Protein AF-0000000077001418 (afdb_homodimer)

InterPro domains:
  IPR011033 PRC-barrel-like superfamily [SSF50346] (56-115)
  IPR027275 PRC-barrel domain [PF05239] (56-128)

Sequence (290 aa):
MKKIAITALTSILMVSSAYAQFSLSSEHEKVLAEGIVRVKADMVAGDATPLTTDFVASNLIGVNIYNIENEEIGEVKDIILRQNKIDGIVVSIGGFFGMGEHYVAISPEKLQMKRDDGKWRLMVNVTKNALKEAPKFKYEDYLIRMKKIAITALTSILMVSSAYAQFSLSSEHEKVLAEGIVRVKADMVAGDATPLTTDFVASNLIGVNIYNIENEEIGEVKDIILRQNKIDGIVVSIGGFFGMGEHYVAISPEKLQMKRDDGKWRLMVNVTKNALKEAPKFKYEDYLIR

Secondary structure (DSSP, 8-state):
--------------------------------SSS-----HHHHB------TT-EEHHHHTT-EEE-TT--EEEEEEEEEEETTEEEEEEEE---BTTBS--EEEE-GGGEEEEEETTEEEEEES--HHHHHTSPPP-GGGGS--/--------------------------------SSS-----HHHHB------TT-EEHHHHTT-EEE-TT--EEEEEEEEEEETTEEEEEEEE---BTTBS--EEEE-GGGEEEEEETTEEEEEES--HHHHHTSPPP-GGGGS--

Solvent-accessible surface area (backbone atoms only — not comparable to full-atom values): 17188 Å² total; per-residue (Å²): 134,82,84,77,79,78,78,82,78,77,76,78,77,74,79,76,74,76,74,74,72,78,70,71,75,66,77,69,70,76,54,71,80,75,92,62,68,61,44,55,23,74,74,39,34,44,77,71,73,76,48,94,78,30,39,44,50,71,69,49,44,66,32,52,28,22,23,83,87,68,44,77,43,33,28,30,67,44,38,32,36,40,93,60,21,63,51,19,39,29,27,34,57,48,54,52,94,87,42,74,62,42,32,31,32,32,24,58,89,55,46,45,76,43,81,54,96,64,36,68,41,38,33,31,60,40,49,58,69,38,49,71,70,25,72,70,50,56,75,70,67,54,43,62,125,134,83,68,81,79,80,82,84,82,77,80,77,80,76,79,75,76,75,72,75,71,78,70,70,75,66,77,67,70,74,55,64,85,73,94,60,68,58,44,54,23,74,73,39,35,44,77,70,74,74,47,95,77,32,39,46,50,72,69,50,43,67,32,54,29,23,22,83,86,68,44,78,42,34,29,31,66,44,39,32,35,39,92,60,21,62,52,20,40,28,27,36,59,47,54,50,94,87,42,74,60,42,32,32,32,32,23,56,90,55,47,45,76,41,80,54,95,64,35,68,42,38,34,32,62,42,48,57,69,39,49,70,71,26,72,70,51,56,74,69,67,56,44,62,125

Radius of gyration: 35.94 Å; Cα contacts (8 Å, |Δi|>4): 474; chains: 2; bounding box: 62×140×138 Å

Nearest PDB structures (foldseek):
  3htr-assembly1_A  TM=7.635E-01  e=1.258E-06  Rhodopseudomonas palustris
  3htr-assembly1_B  TM=7.801E-01  e=5.170E-06  Rhodopseudomonas palustris
  5b5n-assembly2_t  TM=7.533E-01  e=6.867E-03  Thermochromatium tepidum
  7o0v-assembly1_H2  TM=7.112E-01  e=6.867E-03  Gemmatimonas phototrophica
  2f1l-assembly1_A-2  TM=6.297E-01  e=6.073E-03  Pseudomonas aeruginosa

Foldseek 3Di:
DDDPPPPPPPPPPPPPPPPVPPPPVPPPQVCDDDNPSPDDPVRVDDPDDDDPPDDDQVQQFQAFEAEPVRHTQFTFHGFDDDPNDTQWTWTFRDDDVVGPTFIDTDGPVQWDWDDDPNGIYIYGHDDNVRRNPDDTDDPVVVDDD/DCPDDPDDPPPPPPPPPPPVPPPPVPPPQVCDDDPPSPDPPVRVDDPDDDDPPDDDQVLQFQAFEAEPVGHTQFTFHGFDDDPNDTQWTWTFRDDDVVGPTFIDTDGPVQWDWDDDPNGIYIYGHDDNVRRNVDDTDDPVVVDDD

Structure (mmCIF, N/CA/C/O backbone):
data_AF-0000000077001418-model_v1
#
loop_
_entity.id
_entity.type
_entity.pdbx_description
1 polymer 'PRC-barrel domain-containing protein'
#
loop_
_atom_site.group_PDB
_atom_site.id
_atom_site.type_symbol
_atom_site.label_atom_id
_atom_site.label_alt_id
_atom_site.label_comp_id
_atom_site.label_asym_id
_atom_site.label_entity_id
_atom_site.label_seq_id
_atom_site.pdbx_PDB_ins_code
_atom_site.Cartn_x
_atom_site.Cartn_y
_atom_site.Cartn_z
_atom_site.occupancy
_atom_site.B_iso_or_equiv
_atom_site.auth_seq_id
_atom_site.auth_comp_id
_atom_site.auth_asym_id
_atom_site.auth_atom_id
_atom_site.pdbx_PDB_model_num
ATOM 1 N N . MET A 1 1 ? -43.812 62.438 74.938 1 35.06 1 MET A N 1
ATOM 2 C CA . MET A 1 1 ? -44.344 61.281 74.25 1 35.06 1 MET A CA 1
ATOM 3 C C . MET A 1 1 ? -43.812 61.156 72.812 1 35.06 1 MET A C 1
ATOM 5 O O . MET A 1 1 ? -44.531 61.344 71.875 1 35.06 1 MET A O 1
ATOM 9 N N . LYS A 1 2 ? -42.5 61.719 72.812 1 42.34 2 LYS A N 1
ATOM 10 C CA . LYS A 1 2 ? -41.812 61.938 71.5 1 42.34 2 LYS A CA 1
ATOM 11 C C . LYS A 1 2 ? -41.781 60.625 70.688 1 42.34 2 LYS A C 1
ATOM 13 O O . LYS A 1 2 ? -41.781 59.531 71.25 1 42.34 2 LYS A O 1
ATOM 18 N N . LYS A 1 3 ? -42.062 60.75 69.375 1 43.66 3 LYS A N 1
ATOM 19 C CA . LYS A 1 3 ? -42.25 60.062 68.062 1 43.66 3 LYS A CA 1
ATOM 20 C C . LYS A 1 3 ? -41.062 59.125 67.812 1 43.66 3 LYS A C 1
ATOM 22 O O . LYS A 1 3 ? -39.906 59.5 68 1 43.66 3 LYS A O 1
ATOM 27 N N . ILE A 1 4 ? -41.375 57.812 67.938 1 42.41 4 ILE A N 1
ATOM 28 C CA . ILE A 1 4 ? -40.812 56.5 67.75 1 42.41 4 ILE A CA 1
ATOM 29 C C . ILE A 1 4 ? -40.406 56.312 66.25 1 42.41 4 ILE A C 1
ATOM 31 O O . ILE A 1 4 ? -41.25 56.125 65.438 1 42.41 4 ILE A O 1
ATOM 35 N N . ALA A 1 5 ? -39.719 57.25 65.688 1 41.84 5 ALA A N 1
ATOM 36 C CA . ALA A 1 5 ? -39.562 57.094 64.188 1 41.84 5 ALA A CA 1
ATOM 37 C C . ALA A 1 5 ? -38.812 55.812 63.906 1 41.84 5 ALA A C 1
ATOM 39 O O . ALA A 1 5 ? -37.688 55.594 64.438 1 41.84 5 ALA A O 1
ATOM 40 N N . ILE A 1 6 ? -39.531 54.688 63.781 1 40.28 6 ILE A N 1
ATOM 41 C CA . ILE A 1 6 ? -39.156 53.344 63.438 1 40.28 6 ILE A CA 1
ATOM 42 C C . ILE A 1 6 ? -38.406 53.312 62.094 1 40.28 6 ILE A C 1
ATOM 44 O O . ILE A 1 6 ? -38.906 53.781 61.094 1 40.28 6 ILE A O 1
ATOM 48 N N . THR A 1 7 ? -37.031 53.438 62.125 1 38.94 7 THR A N 1
ATOM 49 C CA . THR A 1 7 ? -36.062 53.375 61.031 1 38.94 7 THR A CA 1
ATOM 50 C C . THR A 1 7 ? -36.219 52.094 60.219 1 38.94 7 THR A C 1
ATOM 52 O O . THR A 1 7 ? -36.156 51 60.812 1 38.94 7 THR A O 1
ATOM 55 N N . ALA A 1 8 ? -36.969 52.125 59.094 1 39.5 8 ALA A N 1
ATOM 56 C CA . ALA A 1 8 ? -37.281 51.125 58.094 1 39.5 8 ALA A CA 1
ATOM 57 C C . ALA A 1 8 ? -36 50.5 57.5 1 39.5 8 ALA A C 1
ATOM 59 O O . ALA A 1 8 ? -35.188 51.219 56.906 1 39.5 8 ALA A O 1
ATOM 60 N N . LEU A 1 9 ? -35.406 49.438 58.188 1 37.62 9 LEU A N 1
ATOM 61 C CA . LEU A 1 9 ? -34.219 48.688 57.781 1 37.62 9 LEU A CA 1
ATOM 62 C C . LEU A 1 9 ? -34.469 47.969 56.469 1 37.62 9 LEU A C 1
ATOM 64 O O . LEU A 1 9 ? -35.281 47.062 56.406 1 37.62 9 LEU A O 1
ATOM 68 N N . THR A 1 10 ? -34.594 48.562 55.25 1 38.28 10 THR A N 1
ATOM 69 C CA . THR A 1 10 ? -34.906 47.875 54 1 38.28 10 THR A CA 1
ATOM 70 C C . THR A 1 10 ? -33.75 47 53.562 1 38.28 10 THR A C 1
ATOM 72 O O . THR A 1 10 ? -32.625 47.5 53.344 1 38.28 10 THR A O 1
ATOM 75 N N . SER A 1 11 ? -33.438 45.844 54.156 1 36.03 11 SER A N 1
ATOM 76 C CA . SER A 1 11 ? -32.344 44.969 53.75 1 36.03 11 SER A CA 1
ATOM 77 C C . SER A 1 11 ? -32.562 44.438 52.344 1 36.03 11 SER A C 1
ATOM 79 O O . SER A 1 11 ? -33.562 43.75 52.094 1 36.03 11 SER A O 1
ATOM 81 N N . ILE A 1 12 ? -32.281 45.156 51.281 1 38.53 12 ILE A N 1
ATOM 82 C CA . ILE A 1 12 ? -32.469 44.625 49.938 1 38.53 12 ILE A CA 1
ATOM 83 C C . ILE A 1 12 ? -31.516 43.469 49.719 1 38.53 12 ILE A C 1
ATOM 85 O O . ILE A 1 12 ? -30.297 43.594 49.875 1 38.53 12 ILE A O 1
ATOM 89 N N . LEU A 1 13 ? -31.938 42.219 50.062 1 33.47 13 LEU A N 1
ATOM 90 C CA . LEU A 1 13 ? -31.266 40.969 49.75 1 33.47 13 LEU A CA 1
ATOM 91 C C . LEU A 1 13 ? -30.953 40.844 48.281 1 33.47 13 LEU A C 1
ATOM 93 O O . LEU A 1 13 ? -31.859 40.938 47.438 1 33.47 13 LEU A O 1
ATOM 97 N N . MET A 1 14 ? -29.812 41.406 47.812 1 35.16 14 MET A N 1
ATOM 98 C CA . MET A 1 14 ? -29.297 41.281 46.469 1 35.16 14 MET A CA 1
ATOM 99 C C . MET A 1 14 ? -29.094 39.812 46.094 1 35.16 14 MET A C 1
ATOM 101 O O . MET A 1 14 ? -28.391 39.094 46.812 1 35.16 14 MET A O 1
ATOM 105 N N . VAL A 1 15 ? -30.062 39 45.75 1 39.31 15 VAL A N 1
ATOM 106 C CA . VAL A 1 15 ? -29.922 37.656 45.188 1 39.31 15 VAL A CA 1
ATOM 107 C C . VAL A 1 15 ? -28.891 37.688 44.062 1 39.31 15 VAL A C 1
ATOM 109 O O . VAL A 1 15 ? -29.078 38.375 43.062 1 39.31 15 VAL A O 1
ATOM 112 N N . SER A 1 16 ? -27.578 37.75 44.312 1 35.78 16 SER A N 1
ATOM 113 C CA . SER A 1 16 ? -26.531 37.625 43.312 1 35.78 16 SER A CA 1
ATOM 114 C C . SER A 1 16 ? -26.672 36.312 42.562 1 35.78 16 SER A C 1
ATOM 116 O O . SER A 1 16 ? -26.578 35.219 43.125 1 35.78 16 SER A O 1
ATOM 118 N N . SER A 1 17 ? -27.703 36.031 41.781 1 39.62 17 SER A N 1
ATOM 119 C CA . SER A 1 17 ? -27.656 34.844 40.906 1 39.62 17 SER A CA 1
ATOM 120 C C . SER A 1 17 ? -26.344 34.75 40.156 1 39.62 17 SER A C 1
ATOM 122 O O . SER A 1 17 ? -26 35.688 39.406 1 39.62 17 SER A O 1
ATOM 124 N N . ALA A 1 18 ? -25.281 34.25 40.75 1 38.03 18 ALA A N 1
ATOM 125 C CA . ALA A 1 18 ? -24.078 33.844 40.031 1 38.03 18 ALA A CA 1
ATOM 126 C C . ALA A 1 18 ? -24.453 33 38.812 1 38.03 18 ALA A C 1
ATOM 128 O O . ALA A 1 18 ? -24.953 31.875 38.969 1 38.03 18 ALA A O 1
ATOM 129 N N . TYR A 1 19 ? -25.156 33.562 37.75 1 33.66 19 TYR A N 1
ATOM 130 C CA . TYR A 1 19 ? -25.109 32.812 36.5 1 33.66 19 TYR A CA 1
ATOM 131 C C . TYR A 1 19 ? -23.688 32.312 36.188 1 33.66 19 TYR A C 1
ATOM 133 O O . TYR A 1 19 ? -22.75 33.125 36.156 1 33.66 19 TYR A O 1
ATOM 141 N N . ALA A 1 20 ? -23.172 31.297 36.875 1 36.47 20 ALA A N 1
ATOM 142 C CA . ALA A 1 20 ? -22 30.562 36.438 1 36.47 20 ALA A CA 1
ATOM 143 C C . ALA A 1 20 ? -21.922 30.5 34.906 1 36.47 20 ALA A C 1
ATOM 145 O O . ALA A 1 20 ? -22.828 29.984 34.25 1 36.47 20 ALA A O 1
ATOM 146 N N . GLN A 1 21 ? -21.359 31.578 34.281 1 33.88 21 GLN A N 1
ATOM 147 C CA . GLN A 1 21 ? -20.969 31.516 32.875 1 33.88 21 GLN A CA 1
ATOM 148 C C . GLN A 1 21 ? -20.188 30.234 32.562 1 33.88 21 GLN A C 1
ATOM 150 O O . GLN A 1 21 ? -19.156 29.969 33.188 1 33.88 21 GLN A O 1
ATOM 155 N N . PHE A 1 22 ? -20.859 29.141 32.344 1 34.72 22 PHE A N 1
ATOM 156 C CA . PHE A 1 22 ? -20.203 28.062 31.625 1 34.72 22 PHE A CA 1
ATOM 157 C C . PHE A 1 22 ? -19.266 28.625 30.562 1 34.72 22 PHE A C 1
ATOM 159 O O . PHE A 1 22 ? -19.719 29.203 29.578 1 34.72 22 PHE A O 1
ATOM 166 N N . SER A 1 23 ? -18.156 29.297 30.969 1 32.97 23 SER A N 1
ATOM 167 C CA . SER A 1 23 ? -17.062 29.562 30.047 1 32.97 23 SER A CA 1
ATOM 168 C C . SER A 1 23 ? -16.781 28.359 29.172 1 32.97 23 SER A C 1
ATOM 170 O O . SER A 1 23 ? -16.266 27.344 29.641 1 32.97 23 SER A O 1
ATOM 172 N N . LEU A 1 24 ? -17.688 28 28.312 1 31.59 24 LEU A N 1
ATOM 173 C CA . LEU A 1 24 ? -17.203 27.188 27.203 1 31.59 24 LEU A CA 1
ATOM 174 C C . LEU A 1 24 ? -15.805 27.641 26.781 1 31.59 24 LEU A C 1
ATOM 176 O O . LEU A 1 24 ? -15.602 28.797 26.422 1 31.59 24 LEU A O 1
ATOM 180 N N . SER A 1 25 ? -14.766 27.328 27.516 1 32.75 25 SER A N 1
ATOM 181 C CA . SER A 1 25 ? -13.414 27.359 26.953 1 32.75 25 SER A CA 1
ATOM 182 C C . SER A 1 25 ? -13.43 27.125 25.453 1 32.75 25 SER A C 1
ATOM 184 O O . SER A 1 25 ? -13.812 26.047 24.984 1 32.75 25 SER A O 1
ATOM 186 N N . SER A 1 26 ? -13.875 28.078 24.734 1 32.78 26 SER A N 1
ATOM 187 C CA . SER A 1 26 ? -13.664 28.172 23.281 1 32.78 26 SER A CA 1
ATOM 188 C C . SER A 1 26 ? -12.234 27.781 22.922 1 32.78 26 SER A C 1
ATOM 190 O O . SER A 1 26 ? -11.281 28.484 23.266 1 32.78 26 SER A O 1
ATOM 192 N N . GLU A 1 27 ? -11.727 26.578 23.25 1 35.22 27 GLU A N 1
ATOM 193 C CA . GLU A 1 27 ? -10.578 26.219 22.422 1 35.22 27 GLU A CA 1
ATOM 194 C C . GLU A 1 27 ? -10.609 26.953 21.078 1 35.22 27 GLU A C 1
ATOM 196 O O . GLU A 1 27 ? -11.523 26.75 20.281 1 35.22 27 GLU A O 1
ATOM 201 N N . HIS A 1 28 ? -10.359 28.203 21.109 1 34.03 28 HIS A N 1
ATOM 202 C CA . HIS A 1 28 ? -10.078 29.125 20.016 1 34.03 28 HIS A CA 1
ATOM 203 C C . HIS A 1 28 ? -9.367 28.422 18.859 1 34.03 28 HIS A C 1
ATOM 205 O O . HIS A 1 28 ? -8.195 28.047 18.984 1 34.03 28 HIS A O 1
ATOM 211 N N . GLU A 1 29 ? -9.875 27.375 18.297 1 37.22 29 GLU A N 1
ATOM 212 C CA . GLU A 1 29 ? -9.5 27.203 16.891 1 37.22 29 GLU A CA 1
ATOM 213 C C . GLU A 1 29 ? -9.336 28.562 16.203 1 37.22 29 GLU A C 1
ATOM 215 O O . GLU A 1 29 ? -10.281 29.359 16.141 1 37.22 29 GLU A O 1
ATOM 220 N N . LYS A 1 30 ? -8.273 29.422 16.547 1 38.81 30 LYS A N 1
ATOM 221 C CA . LYS A 1 30 ? -7.875 30.547 15.711 1 38.81 30 LYS A CA 1
ATOM 222 C C . LYS A 1 30 ? -8.289 30.328 14.266 1 38.81 30 LYS A C 1
ATOM 224 O O . LYS A 1 30 ? -7.594 29.641 13.508 1 38.81 30 LYS A O 1
ATOM 229 N N . VAL A 1 31 ? -9.492 29.969 13.961 1 39.41 31 VAL A N 1
ATOM 230 C CA . VAL A 1 31 ? -10.148 30.062 12.664 1 39.41 31 VAL A CA 1
ATOM 231 C C . VAL A 1 31 ? -9.992 31.469 12.102 1 39.41 31 VAL A C 1
ATOM 233 O O . VAL A 1 31 ? -10.969 32.219 11.984 1 39.41 31 VAL A O 1
ATOM 236 N N . LEU A 1 32 ? -9.32 32.531 12.758 1 34.41 32 LEU A N 1
ATOM 237 C CA . LEU A 1 32 ? -9.641 33.938 12.555 1 34.41 32 LEU A CA 1
ATOM 238 C C . LEU A 1 32 ? -10.008 34.219 11.102 1 34.41 32 LEU A C 1
ATOM 240 O O . LEU A 1 32 ? -11.094 34.75 10.82 1 34.41 32 LEU A O 1
ATOM 244 N N . ALA A 1 33 ? -9.289 35.25 10.367 1 37.03 33 ALA A N 1
ATOM 245 C CA . ALA A 1 33 ? -9.617 36.188 9.273 1 37.03 33 ALA A CA 1
ATOM 246 C C . ALA A 1 33 ? -9.867 35.438 7.977 1 37.03 33 ALA A C 1
ATOM 248 O O . ALA A 1 33 ? -10.883 35.656 7.305 1 37.03 33 ALA A O 1
ATOM 249 N N . GLU A 1 34 ? -8.945 35.25 6.91 1 42.44 34 GLU A N 1
ATOM 250 C CA . GLU A 1 34 ? -9.422 34.75 5.629 1 42.44 34 GLU A CA 1
ATOM 251 C C . GLU A 1 34 ? -9.883 33.281 5.746 1 42.44 34 GLU A C 1
ATOM 253 O O . GLU A 1 34 ? -9.477 32.562 6.668 1 42.44 34 GLU A O 1
ATOM 258 N N . GLY A 1 35 ? -11.164 32.625 5.074 1 44.72 35 GLY A N 1
ATOM 259 C CA . GLY A 1 35 ? -11.93 31.406 4.867 1 44.72 35 GLY A CA 1
ATOM 260 C C . GLY A 1 35 ? -11.102 30.141 5.031 1 44.72 35 GLY A C 1
ATOM 261 O O . GLY A 1 35 ? -11.531 29.062 4.633 1 44.72 35 GLY A O 1
ATOM 262 N N . ILE A 1 36 ? -9.82 30.25 5.191 1 49.03 36 ILE A N 1
ATOM 263 C CA . ILE A 1 36 ? -9.109 28.969 5.203 1 49.03 36 ILE A CA 1
ATOM 264 C C . ILE A 1 36 ? -9.203 28.344 6.586 1 49.03 36 ILE A C 1
ATOM 266 O O . ILE A 1 36 ? -8.703 28.891 7.566 1 49.03 36 ILE A O 1
ATOM 270 N N . VAL A 1 37 ? -10.273 27.625 6.969 1 53.56 37 VAL A N 1
ATOM 271 C CA . VAL A 1 37 ? -10.352 26.781 8.156 1 53.56 37 VAL A CA 1
ATOM 272 C C . VAL A 1 37 ? -9.102 25.922 8.258 1 53.56 37 VAL A C 1
ATOM 274 O O . VAL A 1 37 ? -8.859 25.078 7.391 1 53.56 37 VAL A O 1
ATOM 277 N N . ARG A 1 38 ? -8.023 26.469 8.953 1 61.31 38 ARG A N 1
ATOM 278 C CA . ARG A 1 38 ? -6.906 25.578 9.273 1 61.31 38 ARG A CA 1
ATOM 279 C C . ARG A 1 38 ? -7.355 24.438 10.18 1 61.31 38 ARG A C 1
ATOM 281 O O . ARG A 1 38 ? -7.914 24.672 11.258 1 61.31 38 ARG A O 1
ATOM 288 N N . VAL A 1 39 ? -7.559 23.328 9.648 1 63.97 39 VAL A N 1
ATOM 289 C CA . VAL A 1 39 ? -7.949 22.125 10.375 1 63.97 39 VAL A CA 1
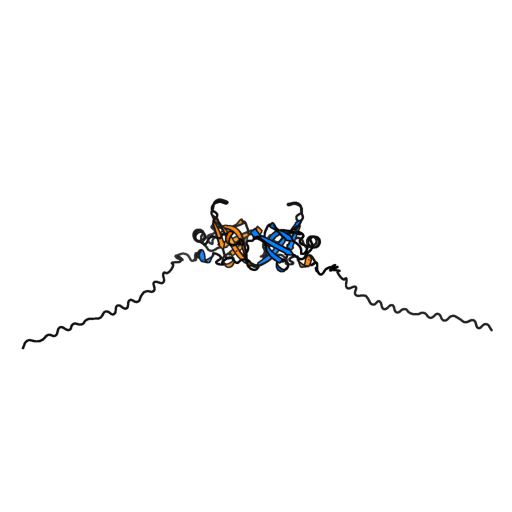ATOM 290 C C . VAL A 1 39 ? -6.844 21.719 11.344 1 63.97 39 VAL A C 1
ATOM 292 O O . VAL A 1 39 ? -5.66 21.75 11 1 63.97 39 VAL A O 1
ATOM 295 N N . LYS A 1 40 ? -7.195 21.656 12.641 1 75.88 40 LYS A N 1
ATOM 296 C CA . LYS A 1 40 ? -6.273 21.188 13.672 1 75.88 40 LYS A CA 1
ATOM 297 C C . LYS A 1 40 ? -5.691 19.828 13.305 1 75.88 40 LYS A C 1
ATOM 299 O O . LYS A 1 40 ? -6.332 19.047 12.602 1 75.88 40 LYS A O 1
ATOM 304 N N . ALA A 1 41 ? -4.402 19.656 13.664 1 71.56 41 ALA A N 1
ATOM 305 C CA . ALA A 1 41 ? -3.641 18.438 13.359 1 71.56 41 ALA A CA 1
ATOM 306 C C . ALA A 1 41 ? -4.406 17.188 13.789 1 71.56 41 ALA A C 1
ATOM 308 O O . ALA A 1 41 ? -4.387 16.172 13.086 1 71.56 41 ALA A O 1
ATOM 309 N N . ASP A 1 42 ? -5.102 17.312 14.945 1 73.69 42 ASP A N 1
ATOM 310 C CA . ASP A 1 42 ? -5.809 16.141 15.469 1 73.69 42 ASP A CA 1
ATOM 311 C C . ASP A 1 42 ? -6.93 15.719 14.523 1 73.69 42 ASP A C 1
ATOM 313 O O . ASP A 1 42 ? -7.344 14.555 14.539 1 73.69 42 ASP A O 1
ATOM 317 N N . MET A 1 43 ? -7.27 16.719 13.766 1 75.75 43 MET A N 1
ATOM 318 C CA . MET A 1 43 ? -8.383 16.438 12.867 1 75.75 43 MET A CA 1
ATOM 319 C C . MET A 1 43 ? -7.895 15.758 11.594 1 75.75 43 MET A C 1
ATOM 321 O O . MET A 1 43 ? -8.672 15.117 10.883 1 75.75 43 MET A O 1
ATOM 325 N N . VAL A 1 44 ? -6.68 15.867 11.32 1 77.94 44 VAL A N 1
ATOM 326 C CA . VAL A 1 44 ? -6.168 15.297 10.078 1 77.94 44 VAL A CA 1
ATOM 327 C C . VAL A 1 44 ? -5.484 13.961 10.367 1 77.94 44 VAL A C 1
ATOM 329 O O . VAL A 1 44 ? -5.449 13.07 9.508 1 77.94 44 VAL A O 1
ATOM 332 N N . ALA A 1 45 ? -4.957 13.852 11.625 1 77.75 45 ALA A N 1
ATOM 333 C CA . ALA A 1 45 ? -4.215 12.656 12 1 77.75 45 ALA A CA 1
ATOM 334 C C . ALA A 1 45 ? -5.137 11.445 12.094 1 77.75 45 ALA A C 1
ATOM 336 O O . ALA A 1 45 ? -6.281 11.562 12.531 1 77.75 45 ALA A O 1
ATOM 337 N N . GLY A 1 46 ? -4.68 10.359 11.461 1 68.69 46 GLY A N 1
ATOM 338 C CA . GLY A 1 46 ? -5.41 9.117 11.625 1 68.69 46 GLY A CA 1
ATOM 339 C C . GLY A 1 46 ? -5.535 8.68 13.07 1 68.69 46 GLY A C 1
ATOM 340 O O . GLY A 1 46 ? -4.609 8.859 13.859 1 68.69 46 GLY A O 1
ATOM 341 N N . ASP A 1 47 ? -6.676 8.711 13.664 1 62.84 47 ASP A N 1
ATOM 342 C CA . ASP A 1 47 ? -6.957 8.484 15.078 1 62.84 47 ASP A CA 1
ATOM 343 C C . ASP A 1 47 ? -6.996 6.988 15.398 1 62.84 47 ASP A C 1
ATOM 345 O O . ASP A 1 47 ? -7.188 6.598 16.547 1 62.84 47 ASP A O 1
ATOM 349 N N . ALA A 1 48 ? -6.785 6.254 14.383 1 65.69 48 ALA A N 1
ATOM 350 C CA . ALA A 1 48 ? -7.172 4.898 14.766 1 65.69 48 ALA A CA 1
ATOM 351 C C . ALA A 1 48 ? -6.027 4.176 15.461 1 65.69 48 ALA A C 1
ATOM 353 O O . ALA A 1 48 ? -4.863 4.32 15.078 1 65.69 48 ALA A O 1
ATOM 354 N N . THR A 1 49 ? -6.172 3.775 16.656 1 80.81 49 THR A N 1
ATOM 355 C CA . THR A 1 49 ? -5.312 2.826 17.359 1 80.81 49 THR A CA 1
ATOM 356 C C . THR A 1 49 ? -4.961 1.648 16.453 1 80.81 49 THR A C 1
ATOM 358 O O . THR A 1 49 ? -5.848 1.042 15.852 1 80.81 49 THR A O 1
ATOM 361 N N . PRO A 1 50 ? -3.688 1.49 16.344 1 85.62 50 PRO A N 1
ATOM 362 C CA . PRO A 1 50 ? -3.312 0.348 15.516 1 85.62 50 PRO A CA 1
ATOM 363 C C . PRO A 1 50 ? -3.91 -0.967 16 1 85.62 50 PRO A C 1
ATOM 365 O O . PRO A 1 50 ? -4.008 -1.19 17.219 1 85.62 50 PRO A O 1
ATOM 368 N N . LEU A 1 51 ? -4.445 -1.692 15.109 1 83.38 51 LEU A N 1
ATOM 369 C CA . LEU A 1 51 ? -4.902 -3.053 15.375 1 83.38 51 LEU A CA 1
ATOM 370 C C . LEU A 1 51 ? -3.828 -4.066 14.992 1 83.38 51 LEU A C 1
ATOM 372 O O . LEU A 1 51 ? -2.928 -3.764 14.203 1 83.38 51 LEU A O 1
ATOM 376 N N . THR A 1 52 ? -3.896 -5.246 15.547 1 81.06 52 THR A N 1
ATOM 377 C CA . THR A 1 52 ? -2.934 -6.305 15.281 1 81.06 52 THR A CA 1
ATOM 378 C C . THR A 1 52 ? -2.984 -6.727 13.812 1 81.06 52 THR A C 1
ATOM 380 O O . THR A 1 52 ? -2.037 -7.324 13.297 1 81.06 52 THR A O 1
ATOM 383 N N . THR A 1 53 ? -4.078 -6.402 13.102 1 83.94 53 THR A N 1
ATOM 384 C CA . THR A 1 53 ? -4.246 -6.809 11.711 1 83.94 53 THR A CA 1
ATOM 385 C C . THR A 1 53 ? -3.82 -5.691 10.766 1 83.94 53 THR A C 1
ATOM 387 O O . THR A 1 53 ? -3.781 -5.879 9.547 1 83.94 53 THR A O 1
ATOM 390 N N . ASP A 1 54 ? -3.533 -4.535 11.422 1 88.5 54 ASP A N 1
ATOM 391 C CA . ASP A 1 54 ? -3.037 -3.441 10.594 1 88.5 54 ASP A CA 1
ATOM 392 C C . ASP A 1 54 ? -1.586 -3.678 10.188 1 88.5 54 ASP A C 1
ATOM 394 O O . ASP A 1 54 ? -0.831 -4.332 10.906 1 88.5 54 ASP A O 1
ATOM 398 N N . PHE A 1 55 ? -1.25 -3.217 9.039 1 88.75 55 PHE A N 1
ATOM 399 C CA . PHE A 1 55 ? 0.163 -3.268 8.688 1 88.75 55 PHE A CA 1
ATOM 400 C C . PHE A 1 55 ? 0.536 -2.096 7.785 1 88.75 55 PHE A C 1
ATOM 402 O O . PHE A 1 55 ? -0.339 -1.453 7.199 1 88.75 55 PHE A O 1
ATOM 409 N N . VAL A 1 56 ? 1.779 -1.809 7.809 1 93.69 56 VAL A N 1
ATOM 410 C CA . VAL A 1 56 ? 2.34 -0.798 6.918 1 93.69 56 VAL A CA 1
ATOM 411 C C . VAL A 1 56 ? 2.836 -1.458 5.633 1 93.69 56 VAL A C 1
ATOM 413 O O . VAL A 1 56 ? 3.377 -2.564 5.668 1 93.69 56 VAL A O 1
ATOM 416 N N . ALA A 1 57 ? 2.615 -0.77 4.52 1 95.69 57 ALA A N 1
ATOM 417 C CA . ALA A 1 57 ? 2.908 -1.354 3.213 1 95.69 57 ALA A CA 1
ATOM 418 C C . ALA A 1 57 ? 4.352 -1.85 3.143 1 95.69 57 ALA A C 1
ATOM 420 O O . ALA A 1 57 ? 4.613 -2.939 2.631 1 95.69 57 ALA A O 1
ATOM 421 N N . SER A 1 58 ? 5.293 -1.088 3.688 1 93.88 58 SER A N 1
ATOM 422 C CA . SER A 1 58 ? 6.707 -1.436 3.613 1 93.88 58 SER A CA 1
ATOM 423 C C . SER A 1 58 ? 6.992 -2.754 4.324 1 93.88 58 SER A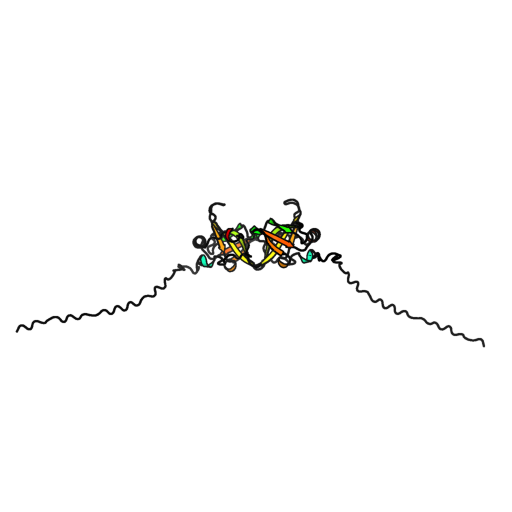 C 1
ATOM 425 O O . SER A 1 58 ? 7.969 -3.438 4.008 1 93.88 58 SER A O 1
ATOM 427 N N . ASN A 1 59 ? 6.102 -3.17 5.262 1 90.5 59 ASN A N 1
ATOM 428 C CA . ASN A 1 59 ? 6.285 -4.43 5.973 1 90.5 59 ASN A CA 1
ATOM 429 C C . ASN A 1 59 ? 5.93 -5.625 5.098 1 90.5 59 ASN A C 1
ATOM 431 O O . ASN A 1 59 ? 6.336 -6.754 5.383 1 90.5 59 ASN A O 1
ATOM 435 N N . LEU A 1 60 ? 5.168 -5.402 4.133 1 92.56 60 LEU A N 1
ATOM 436 C CA . LEU A 1 60 ? 4.746 -6.48 3.248 1 92.56 60 LEU A CA 1
ATOM 437 C C . LEU A 1 60 ? 5.699 -6.621 2.066 1 92.56 60 LEU A C 1
ATOM 439 O O . LEU A 1 60 ? 5.891 -7.723 1.547 1 92.56 60 LEU A O 1
ATOM 443 N N . ILE A 1 61 ? 6.246 -5.453 1.662 1 95.19 61 ILE A N 1
ATOM 444 C CA . ILE A 1 61 ? 7.16 -5.457 0.523 1 95.19 61 ILE A CA 1
ATOM 445 C C . ILE A 1 61 ? 8.414 -6.25 0.872 1 95.19 61 ILE A C 1
ATOM 447 O O . ILE A 1 61 ? 9 -6.055 1.939 1 95.19 61 ILE A O 1
ATOM 451 N N . GLY A 1 62 ? 8.805 -7.211 0.054 1 93.88 62 GLY A N 1
ATOM 452 C CA . GLY A 1 62 ? 9.984 -8.031 0.277 1 93.88 62 GLY A CA 1
ATOM 453 C C . GLY A 1 62 ? 9.664 -9.359 0.934 1 93.88 62 GLY A C 1
ATOM 454 O O . GLY A 1 62 ? 10.523 -10.242 1.004 1 93.88 62 GLY A O 1
ATOM 455 N N . VAL A 1 63 ? 8.477 -9.516 1.399 1 94 63 VAL A N 1
ATOM 456 C CA . VAL A 1 63 ? 8.07 -10.758 2.043 1 94 63 VAL A CA 1
ATOM 457 C C . VAL A 1 63 ? 7.941 -11.867 0.996 1 94 63 VAL A C 1
ATOM 459 O O . VAL A 1 63 ? 7.418 -11.633 -0.097 1 94 63 VAL A O 1
ATOM 462 N N . ASN A 1 64 ? 8.406 -13.016 1.313 1 94.19 64 ASN A N 1
ATOM 463 C CA . ASN A 1 64 ? 8.305 -14.172 0.425 1 94.19 64 ASN A CA 1
ATOM 464 C C . ASN A 1 64 ? 6.891 -14.75 0.428 1 94.19 64 ASN A C 1
ATOM 466 O O . ASN A 1 64 ? 6.207 -14.727 1.452 1 94.19 64 ASN A O 1
ATOM 470 N N . ILE A 1 65 ? 6.535 -15.266 -0.685 1 95.62 65 ILE A N 1
ATOM 471 C CA . ILE A 1 65 ? 5.254 -15.945 -0.834 1 95.62 65 ILE A CA 1
ATOM 472 C C . ILE A 1 65 ? 5.488 -17.438 -1.093 1 95.62 65 ILE A C 1
ATOM 474 O O . ILE A 1 65 ? 6.391 -17.797 -1.851 1 95.62 65 ILE A O 1
ATOM 478 N N . TYR A 1 66 ? 4.707 -18.219 -0.457 1 95.38 66 TYR A N 1
ATOM 479 C CA . TYR A 1 66 ? 4.809 -19.672 -0.57 1 95.38 66 TYR A CA 1
ATOM 480 C C . TYR A 1 66 ? 3.516 -20.266 -1.106 1 95.38 66 TYR A C 1
ATOM 482 O O . TYR A 1 66 ? 2.447 -19.656 -0.986 1 95.38 66 TYR A O 1
ATOM 490 N N . ASN A 1 67 ? 3.686 -21.422 -1.735 1 93.69 67 ASN A N 1
ATOM 491 C CA . ASN A 1 67 ? 2.488 -22.188 -2.072 1 93.69 67 ASN A CA 1
ATOM 492 C C . ASN A 1 67 ? 2.082 -23.125 -0.939 1 93.69 67 ASN A C 1
ATOM 494 O O . ASN A 1 67 ? 2.662 -23.078 0.148 1 93.69 67 ASN A O 1
ATOM 498 N N . ILE A 1 68 ? 1.033 -23.906 -1.133 1 89.06 68 ILE A N 1
ATOM 499 C CA . ILE A 1 68 ? 0.466 -24.75 -0.083 1 89.06 68 ILE A CA 1
ATOM 500 C C . ILE A 1 68 ? 1.448 -25.859 0.274 1 89.06 68 ILE A C 1
ATOM 502 O O . ILE A 1 68 ? 1.364 -26.453 1.354 1 89.06 68 ILE A O 1
ATOM 506 N N . GLU A 1 69 ? 2.379 -26.188 -0.597 1 92.38 69 GLU A N 1
ATOM 507 C CA . GLU A 1 69 ? 3.416 -27.188 -0.359 1 92.38 69 GLU A CA 1
ATOM 508 C C . GLU A 1 69 ? 4.617 -26.578 0.356 1 92.38 69 GLU A C 1
ATOM 510 O O . GLU A 1 69 ? 5.648 -27.234 0.525 1 92.38 69 GLU A O 1
ATOM 515 N N . ASN A 1 70 ? 4.602 -25.281 0.604 1 92.69 70 ASN A N 1
ATOM 516 C CA . ASN A 1 70 ? 5.621 -24.531 1.338 1 92.69 70 ASN A CA 1
ATOM 517 C C . ASN A 1 70 ? 6.848 -24.266 0.47 1 92.69 70 ASN A C 1
ATOM 519 O O . ASN A 1 70 ? 7.961 -24.141 0.981 1 92.69 70 ASN A O 1
ATOM 523 N N . GLU A 1 71 ? 6.645 -24.234 -0.781 1 94.19 71 GLU A N 1
ATOM 524 C CA . GLU A 1 71 ? 7.672 -23.797 -1.718 1 94.19 71 GLU A CA 1
ATOM 525 C C . GLU A 1 71 ? 7.598 -22.281 -1.953 1 94.19 71 GLU A C 1
ATOM 527 O O . GLU A 1 71 ? 6.512 -21.734 -2.162 1 94.19 71 GLU A O 1
ATOM 532 N N . GLU A 1 72 ? 8.727 -21.641 -1.928 1 94 72 GLU A N 1
ATOM 533 C CA . GLU A 1 72 ? 8.758 -20.219 -2.258 1 94 72 GLU A CA 1
ATOM 534 C C . GLU A 1 72 ? 8.461 -19.984 -3.736 1 94 72 GLU A C 1
ATOM 536 O O . GLU A 1 72 ? 9.141 -20.547 -4.602 1 94 72 GLU A O 1
ATOM 541 N N . ILE A 1 73 ? 7.504 -19.188 -3.994 1 93 73 ILE A N 1
ATOM 542 C CA . ILE A 1 73 ? 7.148 -19.016 -5.398 1 93 73 ILE A CA 1
ATOM 543 C C . ILE A 1 73 ? 7.465 -17.578 -5.836 1 93 73 ILE A C 1
ATOM 545 O O . ILE A 1 73 ? 7.387 -17.266 -7.023 1 93 73 ILE A O 1
ATOM 549 N N . GLY A 1 74 ? 7.809 -16.688 -4.934 1 94 74 GLY A N 1
ATOM 550 C CA .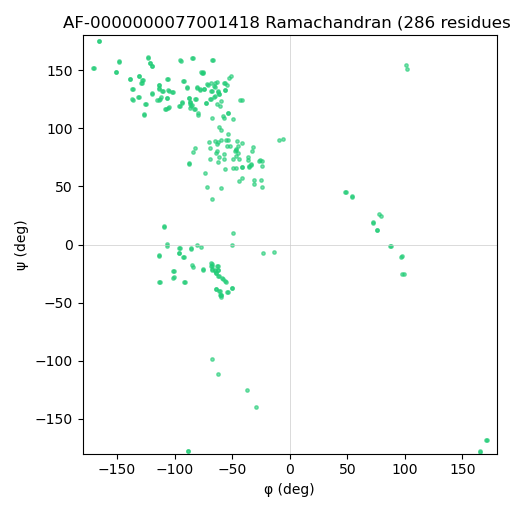 GLY A 1 74 ? 8.141 -15.312 -5.297 1 94 74 GLY A CA 1
ATOM 551 C C . GLY A 1 74 ? 8.281 -14.398 -4.094 1 94 74 GLY A C 1
ATOM 552 O O . GLY A 1 74 ? 8.438 -14.867 -2.965 1 94 74 GLY A O 1
ATOM 553 N N . GLU A 1 75 ? 8.336 -13.117 -4.41 1 95.06 75 GLU A N 1
ATOM 554 C CA . GLU A 1 75 ? 8.508 -12.07 -3.41 1 95.06 75 GLU A CA 1
ATOM 555 C C . GLU A 1 75 ? 7.578 -10.891 -3.686 1 95.06 75 GLU A C 1
ATOM 557 O O . GLU A 1 75 ? 7.418 -10.477 -4.836 1 95.06 75 GLU A O 1
ATOM 562 N N . VAL A 1 76 ? 6.914 -10.43 -2.609 1 96.56 76 VAL A N 1
ATOM 563 C CA . VAL A 1 76 ? 6.059 -9.258 -2.777 1 96.56 76 VAL A CA 1
ATOM 564 C C . VAL A 1 76 ? 6.898 -8.062 -3.227 1 96.56 76 VAL A C 1
ATOM 566 O O . VAL A 1 76 ? 7.902 -7.73 -2.59 1 96.56 76 VAL A O 1
ATOM 569 N N . LYS A 1 77 ? 6.473 -7.402 -4.285 1 95.75 77 LYS A N 1
ATOM 570 C CA . LYS A 1 77 ? 7.219 -6.277 -4.84 1 95.75 77 LYS A CA 1
ATOM 571 C C . LYS A 1 77 ? 6.457 -4.969 -4.664 1 95.75 77 LYS A C 1
ATOM 573 O O . LYS A 1 77 ? 7.062 -3.902 -4.543 1 95.75 77 LYS A O 1
ATOM 578 N N . ASP A 1 78 ? 5.152 -5.055 -4.699 1 97.31 78 ASP A N 1
ATOM 579 C CA . ASP A 1 78 ? 4.355 -3.834 -4.652 1 97.31 78 ASP A CA 1
ATOM 580 C C . ASP A 1 78 ? 2.891 -4.145 -4.348 1 97.31 78 ASP A C 1
ATOM 582 O O . ASP A 1 78 ? 2.518 -5.309 -4.191 1 97.31 78 ASP A O 1
ATOM 586 N N . ILE A 1 79 ? 2.066 -3.119 -4.18 1 97.12 79 ILE A N 1
ATOM 587 C CA . ILE A 1 79 ? 0.644 -3.246 -3.885 1 97.12 79 ILE A CA 1
ATOM 588 C C . ILE A 1 79 ? -0.16 -2.342 -4.816 1 97.12 79 ILE A C 1
ATOM 590 O O . ILE A 1 79 ? 0.17 -1.167 -4.988 1 97.12 79 ILE A O 1
ATOM 594 N N . ILE A 1 80 ? -1.125 -2.881 -5.484 1 96.25 80 ILE A N 1
ATOM 595 C CA . ILE A 1 80 ? -2.061 -2.117 -6.301 1 96.25 80 ILE A CA 1
ATOM 596 C C . ILE A 1 80 ? -3.234 -1.65 -5.445 1 96.25 80 ILE A C 1
ATOM 598 O O . ILE A 1 80 ? -3.846 -2.449 -4.73 1 96.25 80 ILE A O 1
ATOM 602 N N . LEU A 1 81 ? -3.453 -0.384 -5.48 1 94.5 81 LEU A N 1
ATOM 603 C CA . LEU A 1 81 ? -4.547 0.207 -4.719 1 94.5 81 LEU A CA 1
ATOM 604 C C . LEU A 1 81 ? -5.617 0.769 -5.648 1 94.5 81 LEU A C 1
ATOM 606 O O . LEU A 1 81 ? -5.297 1.368 -6.68 1 94.5 81 LEU A O 1
ATOM 610 N N . ARG A 1 82 ? -6.848 0.474 -5.34 1 92.81 82 ARG A N 1
ATOM 611 C CA . ARG A 1 82 ? -8.031 0.918 -6.074 1 92.81 82 ARG A CA 1
ATOM 612 C C . ARG A 1 82 ? -9.125 1.382 -5.121 1 92.81 82 ARG A C 1
ATOM 614 O O . ARG A 1 82 ? -9.562 0.622 -4.254 1 92.81 82 ARG A O 1
ATOM 621 N N . GLN A 1 83 ? -9.594 2.633 -5.305 1 89.88 83 GLN A N 1
ATOM 622 C CA . GLN A 1 83 ? -10.703 3.154 -4.508 1 89.88 83 GLN A CA 1
ATOM 623 C C . GLN A 1 83 ? -10.469 2.898 -3.02 1 89.88 83 GLN A C 1
ATOM 625 O O . GLN A 1 83 ? -11.344 2.363 -2.334 1 89.88 83 GLN A O 1
ATOM 630 N N . ASN A 1 84 ? -9.305 3.135 -2.518 1 91.38 84 ASN A N 1
ATOM 631 C CA . ASN A 1 84 ? -8.922 3.094 -1.11 1 91.38 84 ASN A CA 1
ATOM 632 C C . ASN A 1 84 ? -8.781 1.659 -0.609 1 91.38 84 ASN A C 1
ATOM 634 O O . ASN A 1 84 ? -8.727 1.422 0.599 1 91.38 84 ASN A O 1
ATOM 638 N N . LYS A 1 85 ? -8.758 0.649 -1.528 1 94.19 85 LYS A N 1
ATOM 639 C CA . LYS A 1 85 ? -8.609 -0.754 -1.151 1 94.19 85 LYS A CA 1
ATOM 640 C C . LYS A 1 85 ? -7.402 -1.385 -1.835 1 94.19 85 LYS A C 1
ATOM 642 O O . LYS A 1 85 ? -6.902 -0.859 -2.83 1 94.19 85 LYS A O 1
ATOM 647 N N . ILE A 1 86 ? -6.969 -2.5 -1.261 1 95.25 86 ILE A N 1
ATOM 648 C CA . ILE A 1 86 ? -5.996 -3.326 -1.967 1 95.25 86 ILE A CA 1
ATOM 649 C C . ILE A 1 86 ? -6.68 -4.051 -3.127 1 95.25 86 ILE A C 1
ATOM 651 O O . ILE A 1 86 ? -7.672 -4.754 -2.93 1 95.25 86 ILE A O 1
ATOM 655 N N . ASP A 1 87 ? -6.141 -3.783 -4.328 1 95.25 87 ASP A N 1
ATOM 656 C CA . ASP A 1 87 ? -6.699 -4.445 -5.5 1 95.25 87 ASP A CA 1
ATOM 657 C C . ASP A 1 87 ? -5.832 -5.625 -5.934 1 95.25 87 ASP A C 1
ATOM 659 O O . ASP A 1 87 ? -6.316 -6.559 -6.574 1 95.25 87 ASP A O 1
ATOM 663 N N . GLY A 1 88 ? -4.555 -5.586 -5.547 1 95.44 88 GLY A N 1
ATOM 664 C CA . GLY A 1 88 ? -3.637 -6.656 -5.91 1 95.44 88 GLY A CA 1
ATOM 665 C C . GLY A 1 88 ? -2.301 -6.562 -5.195 1 95.44 88 GLY A C 1
ATOM 666 O O . GLY A 1 88 ? -1.856 -5.469 -4.84 1 95.44 88 GLY A O 1
ATOM 667 N N . ILE A 1 89 ? -1.722 -7.707 -5.031 1 96.5 89 ILE A N 1
ATOM 668 C CA . ILE A 1 89 ? -0.343 -7.82 -4.566 1 96.5 89 ILE A CA 1
ATOM 669 C C . ILE A 1 89 ? 0.564 -8.203 -5.734 1 96.5 89 ILE A C 1
ATOM 671 O O . ILE A 1 89 ? 0.354 -9.227 -6.383 1 96.5 89 ILE A O 1
ATOM 675 N N . VAL A 1 90 ? 1.481 -7.285 -6.02 1 96.62 90 VAL A N 1
ATOM 676 C CA . VAL A 1 90 ? 2.416 -7.539 -7.109 1 96.62 90 VAL A CA 1
ATOM 677 C C . VAL A 1 90 ? 3.555 -8.43 -6.617 1 96.62 90 VAL A C 1
ATOM 679 O O . VAL A 1 90 ? 4.238 -8.094 -5.648 1 96.62 90 VAL A O 1
ATOM 682 N N . VAL A 1 91 ? 3.771 -9.562 -7.32 1 95.69 91 VAL A N 1
ATOM 683 C CA . VAL A 1 91 ? 4.762 -10.562 -6.926 1 95.69 91 VAL A CA 1
ATOM 684 C C . VAL A 1 91 ? 5.801 -10.727 -8.031 1 95.69 91 VAL A C 1
ATOM 686 O O . VAL A 1 91 ? 5.449 -10.867 -9.211 1 95.69 91 VAL A O 1
ATOM 689 N N . SER A 1 92 ? 7 -10.656 -7.652 1 94.69 92 SER A N 1
ATOM 690 C CA . SER A 1 92 ? 8.086 -11.055 -8.539 1 94.69 92 SER A CA 1
ATOM 691 C C . SER A 1 92 ? 8.305 -12.562 -8.516 1 94.69 92 SER A C 1
ATOM 693 O O . SER A 1 92 ? 8.586 -13.133 -7.461 1 94.69 92 SER A O 1
ATOM 695 N N . ILE A 1 93 ? 8.133 -13.352 -9.57 1 92.19 93 ILE A N 1
ATOM 696 C CA . ILE A 1 93 ? 8.195 -14.805 -9.547 1 92.19 93 ILE A CA 1
ATOM 697 C C . ILE A 1 93 ? 9.453 -15.281 -10.266 1 92.19 93 ILE A C 1
ATOM 699 O O . ILE A 1 93 ? 9.602 -16.469 -10.547 1 92.19 93 ILE A O 1
ATOM 703 N N . GLY A 1 94 ? 10.328 -14.516 -10.484 1 80.31 94 GLY A N 1
ATOM 704 C CA . GLY A 1 94 ? 11.57 -14.898 -11.133 1 80.31 94 GLY A CA 1
ATOM 705 C C . GLY A 1 94 ? 12.383 -13.711 -11.625 1 80.31 94 GLY A C 1
ATOM 706 O O . GLY A 1 94 ? 12.07 -12.562 -11.289 1 80.31 94 GLY A O 1
ATOM 707 N N . GLY A 1 95 ? 13.5 -14.227 -12.258 1 75.38 95 GLY A N 1
ATOM 708 C CA . GLY A 1 95 ? 14.414 -13.266 -12.852 1 75.38 95 GLY A CA 1
ATOM 709 C C . GLY A 1 95 ? 15.648 -13.023 -12 1 75.38 95 GLY A C 1
ATOM 710 O O . GLY A 1 95 ? 15.734 -13.492 -10.867 1 75.38 95 GLY A O 1
ATOM 711 N N . PHE A 1 96 ? 16.578 -12.734 -12.641 1 70.94 96 PHE A N 1
ATOM 712 C CA . PHE A 1 96 ? 17.859 -12.375 -12.039 1 70.94 96 PHE A CA 1
ATOM 713 C C . PHE A 1 96 ? 17.828 -10.93 -11.547 1 70.94 96 PHE A C 1
ATOM 715 O O . PHE A 1 96 ? 17.469 -10.023 -12.297 1 70.94 96 PHE A O 1
ATOM 722 N N . PHE A 1 97 ? 17.859 -10.766 -10.344 1 66.12 97 PHE A N 1
ATOM 723 C CA . PHE A 1 97 ? 17.812 -9.461 -9.695 1 66.12 97 PHE A CA 1
ATOM 724 C C . PHE A 1 97 ? 17.859 -8.336 -10.727 1 66.12 97 PHE A C 1
ATOM 726 O O . PHE A 1 97 ? 18.938 -7.852 -11.07 1 66.12 97 PHE A O 1
ATOM 733 N N . GLY A 1 98 ? 16.609 -7.93 -11.156 1 66.94 98 GLY A N 1
ATOM 734 C CA . GLY A 1 98 ? 16.516 -6.777 -12.039 1 66.94 98 GLY A CA 1
ATOM 735 C C . GLY A 1 98 ? 16.406 -7.156 -13.508 1 66.94 98 GLY A C 1
ATOM 736 O O . GLY A 1 98 ? 15.977 -6.344 -14.328 1 66.94 98 GLY A O 1
ATOM 737 N N . MET A 1 99 ? 16.906 -8.305 -13.797 1 79.25 99 MET A N 1
ATOM 738 C CA . MET A 1 99 ? 16.844 -8.703 -15.203 1 79.25 99 MET A CA 1
ATOM 739 C C . MET A 1 99 ? 15.781 -9.789 -15.406 1 79.25 99 MET A C 1
ATOM 741 O O . MET A 1 99 ? 15.781 -10.797 -14.703 1 79.25 99 MET A O 1
ATOM 745 N N . GLY A 1 100 ? 14.914 -9.391 -16.391 1 81.5 100 GLY A N 1
ATOM 746 C CA . GLY A 1 100 ? 13.945 -10.406 -16.75 1 81.5 100 GLY A CA 1
ATOM 747 C C . GLY A 1 100 ? 12.883 -10.625 -15.695 1 81.5 100 GLY A C 1
ATOM 748 O O . GLY A 1 100 ? 12.391 -11.742 -15.523 1 81.5 100 GLY A O 1
ATOM 749 N N . GLU A 1 101 ? 12.742 -9.664 -14.852 1 82.56 101 GLU A N 1
ATOM 750 C CA . GLU A 1 101 ? 11.734 -9.867 -13.812 1 82.56 101 GLU A CA 1
ATOM 751 C C . GLU A 1 101 ? 10.344 -10.008 -14.422 1 82.56 101 GLU A C 1
ATOM 753 O O . GLU A 1 101 ? 10.008 -9.32 -15.391 1 82.56 101 GLU A O 1
ATOM 758 N N . HIS A 1 102 ? 9.727 -11.016 -13.961 1 91.31 102 HIS A N 1
ATOM 759 C CA . HIS A 1 102 ? 8.336 -11.328 -14.281 1 91.31 102 HIS A CA 1
ATOM 760 C C . HIS A 1 102 ? 7.422 -11.07 -13.086 1 91.31 102 HIS A C 1
ATOM 762 O O . HIS A 1 102 ? 7.602 -11.664 -12.023 1 91.31 102 HIS A O 1
ATOM 768 N N . TYR A 1 103 ? 6.527 -10.117 -13.289 1 93.75 103 TYR A N 1
ATOM 769 C CA . TYR A 1 103 ? 5.605 -9.773 -12.211 1 93.75 103 TYR A CA 1
ATOM 770 C C . TYR A 1 103 ? 4.207 -10.305 -12.5 1 93.75 103 TYR A C 1
ATOM 772 O O . TYR A 1 103 ? 3.752 -10.289 -13.648 1 93.75 103 TYR A O 1
ATOM 780 N N . VAL A 1 104 ? 3.582 -10.742 -11.469 1 94.31 104 VAL A N 1
ATOM 781 C CA . VAL A 1 104 ? 2.176 -11.133 -11.516 1 94.31 104 VAL A CA 1
ATOM 782 C C . VAL A 1 104 ? 1.415 -10.445 -10.383 1 94.31 104 VAL A C 1
ATOM 784 O O . VAL A 1 104 ? 1.922 -10.336 -9.266 1 94.31 104 VAL A O 1
ATOM 787 N N . ALA A 1 105 ? 0.223 -9.977 -10.68 1 95.94 105 ALA A N 1
ATOM 788 C CA . ALA A 1 105 ? -0.664 -9.445 -9.656 1 95.94 105 ALA A CA 1
ATOM 789 C C . ALA A 1 105 ? -1.616 -10.516 -9.133 1 95.94 105 ALA A C 1
ATOM 791 O O . ALA A 1 105 ? -2.357 -11.125 -9.914 1 95.94 105 ALA A O 1
ATOM 792 N N . ILE A 1 106 ? -1.555 -10.727 -7.824 1 95.06 106 ILE A N 1
ATOM 793 C CA . ILE A 1 106 ? -2.436 -11.695 -7.188 1 95.06 106 ILE A CA 1
ATOM 794 C C . ILE A 1 106 ? -3.533 -10.969 -6.414 1 95.06 106 ILE A C 1
ATOM 796 O O . ILE A 1 106 ? -3.254 -10.031 -5.66 1 95.06 106 ILE A O 1
ATOM 800 N N . SER A 1 107 ? -4.723 -11.391 -6.598 1 93.94 107 SER A N 1
ATOM 801 C CA . SER A 1 107 ? -5.832 -10.805 -5.848 1 93.94 107 SER A CA 1
ATOM 802 C C . SER A 1 107 ? -5.707 -11.102 -4.359 1 93.94 107 SER A C 1
ATOM 804 O O . SER A 1 107 ? -5.41 -12.227 -3.965 1 93.94 107 SER A O 1
ATOM 806 N N . PRO A 1 108 ? -5.961 -10.047 -3.562 1 93.19 108 PRO A N 1
ATOM 807 C CA . PRO A 1 108 ? -5.805 -10.266 -2.121 1 93.19 108 PRO A CA 1
ATOM 808 C C . PRO A 1 108 ? -6.703 -11.375 -1.59 1 93.19 108 PRO A C 1
ATOM 810 O O . PRO A 1 108 ? -6.348 -12.055 -0.625 1 93.19 108 PRO A O 1
ATOM 813 N N . GLU A 1 109 ? -7.84 -11.609 -2.209 1 91.25 109 GLU A N 1
ATOM 814 C CA . GLU A 1 109 ? -8.773 -12.625 -1.743 1 91.25 109 GLU A CA 1
ATOM 815 C C . GLU A 1 109 ? -8.203 -14.031 -1.926 1 91.25 109 GLU A C 1
ATOM 817 O O . GLU A 1 109 ? -8.688 -14.984 -1.318 1 91.25 109 GLU A O 1
ATOM 822 N N . LYS A 1 110 ? -7.215 -14.156 -2.754 1 92.12 110 LYS A N 1
ATOM 823 C CA . LYS A 1 110 ? -6.609 -15.453 -3.035 1 92.12 110 LYS A CA 1
ATOM 824 C C . LYS A 1 110 ? -5.371 -15.68 -2.176 1 92.12 110 LYS A C 1
ATOM 826 O O . LYS A 1 110 ? -4.758 -16.75 -2.232 1 92.12 110 LYS A O 1
ATOM 831 N N . LEU A 1 111 ? -5.035 -14.711 -1.418 1 92.44 111 LEU A N 1
ATOM 832 C CA . LEU A 1 111 ? -3.854 -14.781 -0.567 1 92.44 111 LEU A CA 1
ATOM 833 C C . LEU A 1 111 ? -4.242 -15.07 0.879 1 92.44 111 LEU A C 1
ATOM 835 O O . LEU A 1 111 ? -5.176 -14.469 1.41 1 92.44 111 LEU A O 1
ATOM 839 N N . GLN A 1 112 ? -3.588 -16.016 1.434 1 92.5 112 GLN A N 1
ATOM 840 C CA . GLN A 1 112 ? -3.652 -16.203 2.877 1 92.5 112 GLN A CA 1
ATOM 841 C C . GLN A 1 112 ? -2.484 -15.523 3.58 1 92.5 112 GLN A C 1
ATOM 843 O O . GLN A 1 112 ? -1.322 -15.789 3.27 1 92.5 112 GLN A O 1
ATOM 848 N N . MET A 1 113 ? -2.846 -14.617 4.41 1 88.38 113 MET A N 1
ATOM 849 C CA . MET A 1 113 ? -1.834 -13.891 5.168 1 88.38 113 MET A CA 1
ATOM 850 C C . MET A 1 113 ? -1.908 -14.234 6.652 1 88.38 113 MET A C 1
ATOM 852 O O . MET A 1 113 ? -2.988 -14.227 7.242 1 88.38 113 MET A O 1
ATOM 856 N N . LYS A 1 114 ? -0.782 -14.617 7.121 1 83.56 114 LYS A N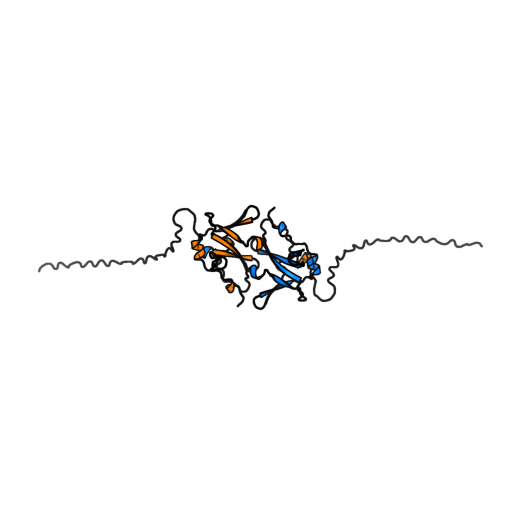 1
ATOM 857 C CA . LYS A 1 114 ? -0.698 -14.914 8.547 1 83.56 114 LYS A CA 1
ATOM 858 C C . LYS A 1 114 ? 0.501 -14.219 9.188 1 83.56 114 LYS A C 1
ATOM 860 O O . LYS A 1 114 ? 1.516 -13.984 8.523 1 83.56 114 LYS A O 1
ATOM 865 N N . ARG A 1 115 ? 0.291 -13.852 10.328 1 80.81 115 ARG A N 1
ATOM 866 C CA . ARG A 1 115 ? 1.411 -13.305 11.094 1 80.81 115 ARG A CA 1
ATOM 867 C C . ARG A 1 115 ? 2.191 -14.414 11.789 1 80.81 115 ARG A C 1
ATOM 869 O O . ARG A 1 115 ? 1.604 -15.281 12.445 1 80.81 115 ARG A O 1
ATOM 876 N N . ASP A 1 116 ? 3.461 -14.477 11.492 1 76.12 116 ASP A N 1
ATOM 877 C CA . ASP A 1 116 ? 4.367 -15.438 12.117 1 76.12 116 ASP A CA 1
ATOM 878 C C . ASP A 1 116 ? 5.586 -14.742 12.719 1 76.12 116 ASP A C 1
ATOM 880 O O . ASP A 1 116 ? 6.434 -14.227 11.984 1 76.12 116 ASP A O 1
ATOM 884 N N . ASP A 1 117 ? 5.742 -14.711 14.047 1 76.31 117 ASP A N 1
ATOM 885 C CA . ASP A 1 117 ? 6.867 -14.125 14.766 1 76.31 117 ASP A CA 1
ATOM 886 C C . ASP A 1 117 ? 7.094 -12.672 14.352 1 76.31 117 ASP A C 1
ATOM 888 O O . ASP A 1 117 ? 8.211 -12.289 13.992 1 76.31 117 ASP A O 1
ATOM 892 N N . GLY A 1 118 ? 6.09 -11.969 14.195 1 73.81 118 GLY A N 1
ATOM 893 C CA . GLY A 1 118 ? 6.188 -10.539 13.93 1 73.81 118 GLY A CA 1
ATOM 894 C C . GLY A 1 118 ? 6.312 -10.211 12.453 1 73.81 118 GLY A C 1
ATOM 895 O O . GLY A 1 118 ? 6.441 -9.047 12.078 1 73.81 118 GLY A O 1
ATOM 896 N N . LYS A 1 119 ? 6.332 -11.258 11.656 1 77.94 119 LYS A N 1
ATOM 897 C CA . LYS A 1 119 ? 6.43 -11.031 10.219 1 77.94 119 LYS A CA 1
ATOM 898 C C . LYS A 1 119 ? 5.238 -11.633 9.484 1 77.94 119 LYS A C 1
ATOM 900 O O . LYS A 1 119 ? 4.59 -12.555 9.984 1 77.94 119 LYS A O 1
ATOM 905 N N . TRP A 1 120 ? 4.988 -11.094 8.352 1 85.81 120 TRP A N 1
ATOM 906 C CA . TRP A 1 120 ? 3.924 -11.641 7.516 1 85.81 120 TRP A CA 1
ATOM 907 C C . TRP A 1 120 ? 4.41 -12.867 6.75 1 85.81 120 TRP A C 1
ATOM 909 O O . TRP A 1 120 ? 5.547 -12.898 6.27 1 85.81 120 TRP A O 1
ATOM 919 N N . ARG A 1 121 ? 3.619 -13.82 6.742 1 89.69 121 ARG A N 1
ATOM 920 C CA . ARG A 1 121 ? 3.773 -14.969 5.855 1 89.69 121 ARG A CA 1
ATOM 921 C C . ARG A 1 121 ? 2.615 -15.055 4.867 1 89.69 121 ARG A C 1
ATOM 923 O O . ARG A 1 121 ? 1.451 -15.078 5.27 1 89.69 121 ARG A O 1
ATOM 930 N N . LEU A 1 122 ? 2.949 -15.086 3.607 1 94.88 122 LEU A N 1
ATOM 931 C CA . LEU A 1 122 ? 1.923 -15.125 2.57 1 94.88 122 LEU A CA 1
ATOM 932 C C . LEU A 1 122 ? 1.903 -16.484 1.874 1 94.88 122 LEU A C 1
ATOM 934 O O . LEU A 1 122 ? 2.955 -17.016 1.53 1 94.88 122 LEU A O 1
ATOM 938 N N . MET A 1 123 ? 0.673 -16.984 1.767 1 95.25 123 MET A N 1
ATOM 939 C CA . MET A 1 123 ? 0.475 -18.25 1.08 1 95.25 123 MET A CA 1
ATOM 940 C C . MET A 1 123 ? -0.595 -18.125 0.001 1 95.25 123 MET A C 1
ATOM 942 O O . MET A 1 123 ? -1.594 -17.438 0.188 1 95.25 123 MET A O 1
ATOM 946 N N . VAL A 1 124 ? -0.339 -18.781 -1.05 1 94.81 124 VAL A N 1
ATOM 947 C CA . VAL A 1 124 ? -1.319 -18.844 -2.129 1 94.81 124 VAL A CA 1
ATOM 948 C C . VAL A 1 124 ? -1.37 -20.266 -2.697 1 94.81 124 VAL A C 1
ATOM 950 O O . VAL A 1 124 ? -0.344 -20.938 -2.783 1 94.81 124 VAL A O 1
ATOM 953 N N . ASN A 1 125 ? -2.537 -20.672 -3.039 1 93.31 125 ASN A N 1
ATOM 954 C CA . ASN A 1 125 ? -2.73 -22.031 -3.566 1 93.31 125 ASN A CA 1
ATOM 955 C C . ASN A 1 125 ? -2.525 -22.062 -5.078 1 93.31 125 ASN A C 1
ATOM 957 O O . ASN A 1 125 ? -3.486 -22.219 -5.836 1 93.31 125 ASN A O 1
ATOM 961 N N . VAL A 1 126 ? -1.373 -21.906 -5.539 1 92.5 126 VAL A N 1
ATOM 962 C CA . VAL A 1 126 ? -0.983 -21.938 -6.941 1 92.5 126 VAL A CA 1
ATOM 963 C C . VAL A 1 126 ? 0.462 -22.422 -7.066 1 92.5 126 VAL A C 1
ATOM 965 O O . VAL A 1 126 ? 1.267 -22.219 -6.148 1 92.5 126 VAL A O 1
ATOM 968 N N . THR A 1 127 ? 0.764 -23.078 -8.133 1 89.38 127 THR A N 1
ATOM 969 C CA . THR A 1 127 ? 2.141 -23.5 -8.359 1 89.38 127 THR A CA 1
ATOM 970 C C . THR A 1 127 ? 2.949 -22.391 -9.016 1 89.38 127 THR A C 1
ATOM 972 O O . THR A 1 127 ? 2.381 -21.469 -9.617 1 89.38 127 THR A O 1
ATOM 975 N N . LYS A 1 128 ? 4.266 -22.516 -8.898 1 87.19 128 LYS A N 1
ATOM 976 C CA . LYS A 1 128 ? 5.156 -21.562 -9.539 1 87.19 128 LYS A CA 1
ATOM 977 C C . LYS A 1 128 ? 4.957 -21.547 -11.055 1 87.19 128 LYS A C 1
ATOM 979 O O . LYS A 1 128 ? 4.941 -20.484 -11.672 1 87.19 128 LYS A O 1
ATOM 984 N N . ASN A 1 129 ? 4.832 -22.734 -11.688 1 87.5 129 ASN A N 1
ATOM 985 C CA . ASN A 1 129 ? 4.629 -22.828 -13.125 1 87.5 129 ASN A CA 1
ATOM 986 C C . ASN A 1 129 ? 3.336 -22.141 -13.562 1 87.5 129 ASN A C 1
ATOM 988 O O . ASN A 1 129 ? 3.311 -21.453 -14.578 1 87.5 129 ASN A O 1
ATOM 992 N N . ALA A 1 130 ? 2.322 -22.406 -12.766 1 89.12 130 ALA A N 1
ATOM 993 C CA . ALA A 1 130 ? 1.055 -21.75 -13.078 1 89.12 130 ALA A CA 1
ATOM 994 C C . ALA A 1 130 ? 1.192 -20.219 -13.008 1 89.12 130 ALA A C 1
ATOM 996 O O . ALA A 1 130 ? 0.629 -19.5 -13.836 1 89.12 130 ALA A O 1
ATOM 997 N N . LEU A 1 131 ? 1.92 -19.703 -12.031 1 89.81 131 LEU A N 1
ATOM 998 C CA . LEU A 1 131 ? 2.125 -18.266 -11.891 1 89.81 131 LEU A CA 1
ATOM 999 C C . LEU A 1 131 ? 2.896 -17.703 -13.078 1 89.81 131 LEU A C 1
ATOM 1001 O O . LEU A 1 131 ? 2.633 -16.578 -13.516 1 89.81 131 LEU A O 1
ATOM 1005 N N . LYS A 1 132 ? 3.867 -18.453 -13.578 1 87.44 132 LYS A N 1
ATOM 1006 C CA . LYS A 1 132 ? 4.664 -18.016 -14.719 1 87.44 132 LYS A CA 1
ATOM 1007 C C . LYS A 1 132 ? 3.803 -17.875 -15.969 1 87.44 132 LYS A C 1
ATOM 1009 O O . LYS A 1 132 ? 4.133 -17.109 -16.875 1 87.44 132 LYS A O 1
ATOM 1014 N N . GLU A 1 133 ? 2.705 -18.562 -16.047 1 88.31 133 GLU A N 1
ATOM 1015 C CA . GLU A 1 133 ? 1.817 -18.547 -17.203 1 88.31 133 GLU A CA 1
ATOM 1016 C C . GLU A 1 133 ? 0.729 -17.484 -17.031 1 88.31 133 GLU A C 1
ATOM 1018 O O . GLU A 1 133 ? -0.042 -17.234 -17.969 1 88.31 133 GLU A O 1
ATOM 1023 N N . ALA A 1 134 ? 0.68 -16.984 -15.836 1 88.88 134 ALA A N 1
ATOM 1024 C CA . ALA A 1 134 ? -0.309 -15.93 -15.594 1 88.88 134 ALA A CA 1
ATOM 1025 C C . ALA A 1 134 ? 0.027 -14.664 -16.375 1 88.88 134 ALA A C 1
ATOM 1027 O O . ALA A 1 134 ? 1.176 -14.461 -16.766 1 88.88 134 ALA A O 1
ATOM 1028 N N . PRO A 1 135 ? -1.023 -13.797 -16.594 1 91 135 PRO A N 1
ATOM 1029 C CA . PRO A 1 135 ? -0.734 -12.516 -17.234 1 91 135 PRO A CA 1
ATOM 1030 C C . PRO A 1 135 ? 0.313 -11.703 -16.484 1 91 135 PRO A C 1
ATOM 1032 O O . PRO A 1 135 ? 0.296 -11.656 -15.258 1 91 135 PRO A O 1
ATOM 1035 N N . LYS A 1 136 ? 1.166 -11.117 -17.203 1 91.31 136 LYS A N 1
ATOM 1036 C CA . LYS A 1 136 ? 2.221 -10.305 -16.609 1 91.31 136 LYS A CA 1
ATOM 1037 C C . LYS A 1 136 ? 1.667 -8.977 -16.094 1 91.31 136 LYS A C 1
ATOM 1039 O O . LYS A 1 136 ? 0.832 -8.352 -16.75 1 91.31 136 LYS A O 1
ATOM 1044 N N . PHE A 1 137 ? 2.037 -8.672 -14.984 1 92.81 137 PHE A N 1
ATOM 1045 C CA . PHE A 1 137 ? 1.808 -7.316 -14.5 1 92.81 137 PHE A CA 1
ATOM 1046 C C . PHE A 1 137 ? 2.826 -6.352 -15.094 1 92.81 137 PHE A C 1
ATOM 1048 O O . PHE A 1 137 ? 4.027 -6.625 -15.086 1 92.81 137 PHE A O 1
ATOM 1055 N N . LYS A 1 138 ? 2.354 -5.23 -15.578 1 92.31 138 LYS A N 1
ATOM 1056 C CA . LYS A 1 138 ? 3.205 -4.176 -16.125 1 92.31 138 LYS A CA 1
ATOM 1057 C C . LYS A 1 138 ? 2.941 -2.844 -15.43 1 92.31 138 LYS A C 1
ATOM 1059 O O . LYS A 1 138 ? 1.824 -2.324 -15.469 1 92.31 138 LYS A O 1
ATOM 1064 N N . TYR A 1 139 ? 4.02 -2.307 -14.82 1 91.69 139 TYR A N 1
ATOM 1065 C CA . TYR A 1 139 ? 3.896 -1.012 -14.156 1 91.69 139 TYR A CA 1
ATOM 1066 C C . TYR A 1 139 ? 3.389 0.05 -15.125 1 91.69 139 TYR A C 1
ATOM 1068 O O . TYR A 1 139 ? 2.666 0.967 -14.727 1 91.69 139 TYR A O 1
ATOM 1076 N N . GLU A 1 140 ? 3.719 -0.058 -16.422 1 89.75 140 GLU A N 1
ATOM 1077 C CA . GLU A 1 140 ? 3.342 0.908 -17.438 1 89.75 140 GLU A CA 1
ATOM 1078 C C . GLU A 1 140 ? 1.825 1.003 -17.578 1 89.75 140 GLU A C 1
ATOM 1080 O O . GLU A 1 140 ? 1.3 2.025 -18.031 1 89.75 140 GLU A O 1
ATOM 1085 N N . ASP A 1 141 ? 1.133 -0.068 -17.25 1 88.62 141 ASP A N 1
ATOM 1086 C CA . ASP A 1 141 ? -0.323 -0.075 -17.359 1 88.62 141 ASP A CA 1
ATOM 1087 C C . ASP A 1 141 ? -0.95 0.868 -16.328 1 88.62 141 ASP A C 1
ATOM 1089 O O . ASP A 1 141 ? -2.131 1.207 -16.438 1 88.62 141 ASP A O 1
ATOM 1093 N N . TYR A 1 142 ? -0.168 1.27 -15.312 1 87.06 142 TYR A N 1
ATOM 1094 C CA . TYR A 1 142 ? -0.681 2.117 -14.242 1 87.06 142 TYR A CA 1
ATOM 1095 C C . TYR A 1 142 ? -0.15 3.539 -14.367 1 87.06 142 TYR A C 1
ATOM 1097 O O . TYR A 1 142 ? -0.342 4.363 -13.469 1 87.06 142 TYR A O 1
ATOM 1105 N N . LEU A 1 143 ? 0.682 3.711 -15.453 1 78.38 143 LEU A N 1
ATOM 1106 C CA . LEU A 1 143 ? 1.161 5.059 -15.727 1 78.38 143 LEU A CA 1
ATOM 1107 C C . LEU A 1 143 ? 0.162 5.824 -16.5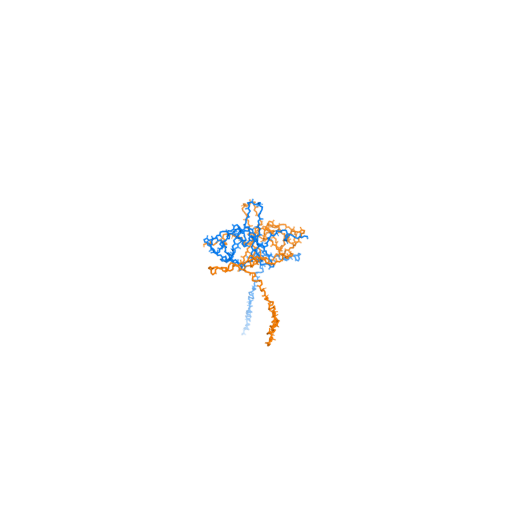94 1 78.38 143 LEU A C 1
ATOM 1109 O O . LEU A 1 143 ? -0.546 5.23 -17.406 1 78.38 143 LEU A O 1
ATOM 1113 N N . ILE A 1 144 ? -0.253 6.848 -16.078 1 62.78 144 ILE A N 1
ATOM 1114 C CA . ILE A 1 144 ? -1.163 7.645 -16.891 1 62.78 144 ILE A CA 1
ATOM 1115 C C . ILE A 1 144 ? -0.518 7.941 -18.25 1 62.78 144 ILE A C 1
ATOM 1117 O O . ILE A 1 144 ? 0.633 8.383 -18.312 1 62.78 144 ILE A O 1
ATOM 1121 N N . ARG A 1 145 ? -1.117 7.363 -19.297 1 54.62 145 ARG A N 1
ATOM 1122 C CA . ARG A 1 145 ? -0.717 7.699 -20.656 1 54.62 145 ARG A CA 1
ATOM 1123 C C . ARG A 1 145 ? -1.183 9.102 -21.031 1 54.62 145 ARG A C 1
ATOM 1125 O O . ARG A 1 145 ? -2.221 9.57 -20.547 1 54.62 145 ARG A O 1
ATOM 1132 N N . MET B 1 1 ? -31.75 -78.812 -64.938 1 35.06 1 MET B N 1
ATOM 1133 C CA . MET B 1 1 ? -32.312 -78.5 -63.625 1 35.06 1 MET B CA 1
ATOM 1134 C C . MET B 1 1 ? -31.5 -77.438 -62.969 1 35.06 1 MET B C 1
ATOM 1136 O O . MET B 1 1 ? -31.359 -77.375 -61.719 1 35.06 1 MET B O 1
ATOM 1140 N N . LYS B 1 2 ? -31.109 -76.438 -63.812 1 42.41 2 LYS B N 1
ATOM 1141 C CA . LYS B 1 2 ? -30.125 -75.375 -63.656 1 42.41 2 LYS B CA 1
ATOM 1142 C C . LYS B 1 2 ? -30.625 -74.312 -62.656 1 42.41 2 LYS B C 1
ATOM 1144 O O . LYS B 1 2 ? -31.344 -73.375 -63.062 1 42.41 2 LYS B O 1
ATOM 1149 N N . LYS B 1 3 ? -31.078 -74.625 -61.531 1 43.31 3 LYS B N 1
ATOM 1150 C CA . LYS B 1 3 ? -31.703 -73.688 -60.594 1 43.31 3 LYS B CA 1
ATOM 1151 C C . LYS B 1 3 ? -30.688 -72.688 -60.062 1 43.31 3 LYS B C 1
ATOM 1153 O O . LYS B 1 3 ? -30.969 -71.938 -59.125 1 43.31 3 LYS B O 1
ATOM 1158 N N . ILE B 1 4 ? -29.75 -72.188 -60.875 1 42.06 4 ILE B N 1
ATOM 1159 C CA . ILE B 1 4 ? -28.703 -71.625 -60.031 1 42.06 4 ILE B CA 1
ATOM 1160 C C . ILE B 1 4 ? -29.281 -70.438 -59.25 1 42.06 4 ILE B C 1
ATOM 1162 O O . ILE B 1 4 ? -30.094 -69.688 -59.781 1 42.06 4 ILE B O 1
ATOM 1166 N N . ALA B 1 5 ? -28.969 -70.25 -57.938 1 42.5 5 ALA B N 1
ATOM 1167 C CA . ALA B 1 5 ? -29.25 -69.562 -56.656 1 42.5 5 ALA B CA 1
ATOM 1168 C C . ALA B 1 5 ? -28.797 -68.125 -56.688 1 42.5 5 ALA B C 1
ATOM 1170 O O . ALA B 1 5 ? -27.594 -67.812 -56.781 1 42.5 5 ALA B O 1
ATOM 1171 N N . ILE B 1 6 ? -29.297 -67.25 -57.531 1 40.97 6 ILE B N 1
ATOM 1172 C CA . ILE B 1 6 ? -28.734 -65.938 -57.562 1 40.97 6 ILE B CA 1
ATOM 1173 C C . ILE B 1 6 ? -28.859 -65.25 -56.188 1 40.97 6 ILE B C 1
ATOM 1175 O O . ILE B 1 6 ? -29.922 -65.312 -55.562 1 40.97 6 ILE B O 1
ATOM 1179 N N . THR B 1 7 ? -27.734 -64.812 -55.594 1 38.09 7 THR B N 1
ATOM 1180 C CA . THR B 1 7 ? -27.25 -64.25 -54.312 1 38.09 7 THR B CA 1
ATOM 1181 C C . THR B 1 7 ? -27.828 -62.844 -54.094 1 38.09 7 THR B C 1
ATOM 1183 O O . THR B 1 7 ? -27.766 -62 -54.969 1 38.09 7 THR B O 1
ATOM 1186 N N . ALA B 1 8 ? -28.766 -62.719 -53.125 1 39.97 8 ALA B N 1
ATOM 1187 C CA . ALA B 1 8 ? -29.516 -61.594 -52.562 1 39.97 8 ALA B CA 1
ATOM 1188 C C . ALA B 1 8 ? -28.578 -60.562 -51.969 1 39.97 8 ALA B C 1
ATOM 1190 O O . ALA B 1 8 ? -27.781 -60.875 -51.062 1 39.97 8 ALA B O 1
ATOM 1191 N N . LEU B 1 9 ? -28.109 -59.531 -52.781 1 39.12 9 LEU B N 1
ATOM 1192 C CA . LEU B 1 9 ? -27.219 -58.438 -52.406 1 39.12 9 LEU B CA 1
ATOM 1193 C C . LEU B 1 9 ? -27.859 -57.531 -51.375 1 39.12 9 LEU B C 1
ATOM 1195 O O . LEU B 1 9 ? -28.891 -56.875 -51.656 1 39.12 9 LEU B O 1
ATOM 1199 N N . THR B 1 10 ? -27.938 -57.844 -50.031 1 39.38 10 THR B N 1
ATOM 1200 C CA . THR B 1 10 ? -28.578 -57.062 -48.969 1 39.38 10 THR B CA 1
ATOM 1201 C C . THR B 1 10 ? -27.797 -55.781 -48.688 1 39.38 10 THR B C 1
ATOM 1203 O O . THR B 1 10 ? -26.609 -55.844 -48.375 1 39.38 10 THR B O 1
ATOM 1206 N N . SER B 1 11 ? -27.938 -54.688 -49.406 1 37.34 11 SER B N 1
ATOM 1207 C CA . SER B 1 11 ? -27.25 -53.438 -49.188 1 37.34 11 SER B CA 1
ATOM 1208 C C . SER B 1 11 ? -27.625 -52.812 -47.812 1 37.34 11 SER B C 1
ATOM 1210 O O . SER B 1 11 ? -28.812 -52.594 -47.562 1 37.34 11 SER B O 1
ATOM 1212 N N . ILE B 1 12 ? -26.969 -53.156 -46.719 1 39.25 12 ILE B N 1
ATOM 1213 C CA . ILE B 1 12 ? -27.266 -52.625 -45.406 1 39.25 12 ILE B CA 1
ATOM 1214 C C . ILE B 1 12 ? -26.859 -51.156 -45.344 1 39.25 12 ILE B C 1
ATOM 1216 O O . ILE B 1 12 ? -25.719 -50.812 -45.625 1 39.25 12 ILE B O 1
ATOM 1220 N N . LEU B 1 13 ? -27.766 -50.25 -45.719 1 35.66 13 LEU B N 1
ATOM 1221 C CA . LEU B 1 13 ? -27.625 -48.812 -45.562 1 35.66 13 LEU B CA 1
ATOM 1222 C C . LEU B 1 13 ? -27.297 -48.438 -44.125 1 35.66 13 LEU B C 1
ATOM 1224 O O . LEU B 1 13 ? -28.031 -48.812 -43.188 1 35.66 13 LEU B O 1
ATOM 1228 N N . MET B 1 14 ? -26 -48.375 -43.75 1 35.25 14 MET B N 1
ATOM 1229 C CA . MET B 1 14 ? -25.453 -47.969 -42.469 1 35.25 14 MET B CA 1
ATOM 1230 C C . MET B 1 14 ? -25.828 -46.531 -42.156 1 35.25 14 MET B C 1
ATOM 1232 O O . MET B 1 14 ? -25.547 -45.594 -42.938 1 35.25 14 MET B O 1
ATOM 1236 N N . VAL B 1 15 ? -27.031 -46.094 -41.75 1 40.03 15 VAL B N 1
ATOM 1237 C CA . VAL B 1 15 ? -27.359 -44.781 -41.25 1 40.03 15 VAL B CA 1
ATOM 1238 C C . VAL B 1 15 ? -26.344 -44.375 -40.156 1 40.03 15 VAL B C 1
ATOM 1240 O O . VAL B 1 15 ? -26.266 -45.031 -39.125 1 40.03 15 VAL B O 1
ATOM 1243 N N . SER B 1 16 ? -25.109 -44.031 -40.469 1 35.69 16 SER B N 1
ATOM 1244 C CA . SER B 1 16 ? -24.141 -43.531 -39.5 1 35.69 16 SER B CA 1
ATOM 1245 C C . SER B 1 16 ? -24.672 -42.281 -38.781 1 35.69 16 SER B C 1
ATOM 1247 O O . SER B 1 16 ? -24.984 -41.281 -39.406 1 35.69 16 SER B O 1
ATOM 1249 N N . SER B 1 17 ? -25.641 -42.344 -37.844 1 40.25 17 SER B N 1
ATOM 1250 C CA . SER B 1 17 ? -25.938 -41.25 -36.969 1 40.25 17 SER B CA 1
ATOM 1251 C C . SER B 1 17 ? -24.672 -40.656 -36.344 1 40.25 17 SER B C 1
ATOM 1253 O O . SER B 1 17 ? -23.953 -41.344 -35.625 1 40.25 17 SER B O 1
ATOM 1255 N N . ALA B 1 18 ? -23.938 -39.812 -37.062 1 38.44 18 ALA B N 1
ATOM 1256 C CA . ALA B 1 18 ? -22.891 -39 -36.469 1 38.44 18 ALA B CA 1
ATOM 1257 C C . ALA B 1 18 ? -23.391 -38.281 -35.219 1 38.44 18 ALA B C 1
ATOM 1259 O O . ALA B 1 18 ? -24.25 -37.406 -35.281 1 38.44 18 ALA B O 1
ATOM 1260 N N . TYR B 1 19 ? -23.75 -39.031 -34.062 1 34.03 19 TYR B N 1
ATOM 1261 C CA . TYR B 1 19 ? -23.812 -38.281 -32.812 1 34.03 19 TYR B CA 1
ATOM 1262 C C . TYR B 1 19 ? -22.594 -37.375 -32.688 1 34.03 19 TYR B C 1
ATOM 1264 O O . TYR B 1 19 ? -21.453 -37.812 -32.75 1 34.03 19 TYR B O 1
ATOM 1272 N N . ALA B 1 20 ? -22.531 -36.219 -33.344 1 36.84 20 ALA B N 1
ATOM 1273 C CA . ALA B 1 20 ? -21.609 -35.125 -33.031 1 36.84 20 ALA B CA 1
ATOM 1274 C C . ALA B 1 20 ? -21.344 -35.062 -31.531 1 36.84 20 ALA B C 1
ATOM 1276 O O . ALA B 1 20 ? -22.266 -34.812 -30.734 1 36.84 20 ALA B O 1
ATOM 1277 N N . GLN B 1 21 ? -20.422 -35.938 -31.016 1 34.22 21 GLN B N 1
ATOM 1278 C CA . GLN B 1 21 ? -19.875 -35.75 -29.688 1 34.22 21 GLN B CA 1
ATOM 1279 C C . GLN B 1 21 ? -19.469 -34.312 -29.422 1 34.22 21 GLN B C 1
ATOM 1281 O O . GLN B 1 21 ? -18.672 -33.75 -30.172 1 34.22 21 GLN B O 1
ATOM 1286 N N . PHE B 1 22 ? -20.391 -33.5 -29.016 1 35.81 22 PHE B N 1
ATOM 1287 C CA . PHE B 1 22 ? -20 -32.281 -28.312 1 35.81 22 PHE B CA 1
ATOM 1288 C C . PHE B 1 22 ? -18.766 -32.531 -27.438 1 35.81 22 PHE B C 1
ATOM 1290 O O . PHE B 1 22 ? -18.844 -33.25 -26.438 1 35.81 22 PHE B O 1
ATOM 1297 N N . SER B 1 23 ? -17.562 -32.812 -28.078 1 33.75 23 SER B N 1
ATOM 1298 C CA . SER B 1 23 ? -16.297 -32.75 -27.359 1 33.75 23 SER B CA 1
ATOM 1299 C C . SER B 1 23 ? -16.266 -31.547 -26.438 1 33.75 23 SER B C 1
ATOM 1301 O O . SER B 1 23 ? -16.172 -30.406 -26.891 1 33.75 23 SER B O 1
ATOM 1303 N N . LEU B 1 24 ? -17.078 -31.531 -25.422 1 32 24 LEU B N 1
ATOM 1304 C CA . LEU B 1 24 ? -16.672 -30.656 -24.328 1 32 24 LEU B CA 1
ATOM 1305 C C . LEU B 1 24 ? -15.156 -30.656 -24.156 1 32 24 LEU B C 1
ATOM 1307 O O . LEU B 1 24 ? -14.555 -31.719 -23.906 1 32 24 LEU B O 1
ATOM 1311 N N . SER B 1 25 ? -14.391 -30.047 -25.031 1 33.41 25 SER B N 1
ATOM 1312 C CA . SER B 1 25 ? -13.016 -29.672 -24.719 1 33.41 25 SER B CA 1
ATOM 1313 C C . SER B 1 25 ? -12.836 -29.469 -23.219 1 33.41 25 SER B C 1
ATOM 1315 O O . SER B 1 25 ? -13.414 -28.562 -22.641 1 33.41 25 SER B O 1
ATOM 1317 N N . SER B 1 26 ? -12.836 -30.547 -22.484 1 33.22 26 SER B N 1
ATOM 1318 C CA . SER B 1 26 ? -12.359 -30.609 -21.109 1 33.22 26 SER B CA 1
ATOM 1319 C C . SER B 1 26 ? -11.047 -29.859 -20.938 1 33.22 26 SER B C 1
ATOM 1321 O O . SER B 1 26 ? -10.008 -30.266 -21.469 1 33.22 26 SER B O 1
ATOM 1323 N N . GLU B 1 27 ? -10.93 -28.562 -21.312 1 35.72 27 GLU B N 1
ATOM 1324 C CA . GLU B 1 27 ? -9.82 -27.891 -20.641 1 35.72 27 GLU B CA 1
ATOM 1325 C C . GLU B 1 27 ? -9.477 -28.578 -19.328 1 35.72 27 GLU B C 1
ATOM 1327 O O . GLU B 1 27 ? -10.266 -28.531 -18.375 1 35.72 27 GLU B O 1
ATOM 1332 N N . HIS B 1 28 ? -8.984 -29.766 -19.406 1 34.31 28 HIS B N 1
ATOM 1333 C CA . HIS B 1 28 ? -8.328 -30.547 -18.375 1 34.31 28 HIS B CA 1
ATOM 1334 C C . HIS B 1 28 ? -7.574 -29.656 -17.391 1 34.31 28 HIS B C 1
ATOM 1336 O O . HIS B 1 28 ? -6.535 -29.094 -17.75 1 34.31 28 HIS B O 1
ATOM 1342 N N . GLU B 1 29 ? -8.148 -28.656 -16.797 1 37.78 29 GLU B N 1
ATOM 1343 C CA . GLU B 1 29 ? -7.559 -28.312 -15.508 1 37.78 29 GLU B CA 1
ATOM 1344 C C . GLU B 1 29 ? -7.035 -29.547 -14.789 1 37.78 29 GLU B C 1
ATOM 1346 O O . GLU B 1 29 ? -7.797 -30.484 -14.5 1 37.78 29 GLU B O 1
ATOM 1351 N N . LYS B 1 30 ? -5.922 -30.219 -15.273 1 39.16 30 LYS B N 1
ATOM 1352 C CA . LYS B 1 30 ? -5.195 -31.219 -14.5 1 39.16 30 LYS B CA 1
ATOM 1353 C C . LYS B 1 30 ? -5.383 -31 -13 1 39.16 30 LYS B C 1
ATOM 1355 O O . LYS B 1 30 ? -4.738 -30.141 -12.406 1 39.16 30 LYS B O 1
ATOM 1360 N N . VAL B 1 31 ? -6.578 -30.953 -12.477 1 40.41 31 VAL B N 1
ATOM 1361 C CA . VAL B 1 31 ? -6.934 -31.203 -11.086 1 40.41 31 VAL B CA 1
ATOM 1362 C C . VAL B 1 31 ? -6.293 -32.5 -10.625 1 40.41 31 VAL B C 1
ATOM 1364 O O . VAL B 1 31 ? -6.914 -33.562 -10.688 1 40.41 31 VAL B O 1
ATOM 1367 N N . LEU B 1 32 ? -5.336 -33.219 -11.352 1 35.09 32 LEU B N 1
ATOM 1368 C CA . LEU B 1 32 ? -5.004 -34.594 -11.031 1 35.09 32 LEU B CA 1
ATOM 1369 C C . LEU B 1 32 ? -5.199 -34.875 -9.539 1 35.09 32 LEU B C 1
ATOM 1371 O O . LEU B 1 32 ? -5.406 -33.938 -8.758 1 35.09 32 LEU B O 1
ATOM 1375 N N . ALA B 1 33 ? -4.164 -35.75 -8.844 1 37.78 33 ALA B N 1
ATOM 1376 C CA . ALA B 1 33 ? -4.176 -36.688 -7.727 1 37.78 33 ALA B CA 1
ATOM 1377 C C . ALA B 1 33 ? -4.574 -35.969 -6.43 1 37.78 33 ALA B C 1
ATOM 1379 O O . ALA B 1 33 ? -5.477 -36.438 -5.723 1 37.78 33 ALA B O 1
ATOM 1380 N N . GLU B 1 34 ? -3.635 -35.75 -5.332 1 42.44 34 GLU B N 1
ATOM 1381 C CA . GLU B 1 34 ? -4.113 -35.438 -3.996 1 42.44 34 GLU B CA 1
ATOM 1382 C C . GLU B 1 34 ? -4.859 -34.094 -3.998 1 42.44 34 GLU B C 1
ATOM 1384 O O . GLU B 1 34 ? -4.613 -33.25 -4.855 1 42.44 34 GLU B O 1
ATOM 1389 N N . GLY B 1 35 ? -6.172 -33.75 -3.217 1 44.72 35 GLY B N 1
ATOM 1390 C CA . GLY B 1 35 ? -7.117 -32.688 -2.854 1 44.72 35 GLY B CA 1
ATOM 1391 C C . GLY B 1 35 ? -6.598 -31.297 -3.141 1 44.72 35 GLY B C 1
ATOM 1392 O O . GLY B 1 35 ? -7.156 -30.312 -2.656 1 44.72 35 GLY B O 1
ATOM 1393 N N . ILE B 1 36 ? -5.375 -31.156 -3.547 1 48.66 36 ILE B N 1
ATOM 1394 C CA . ILE B 1 36 ? -4.949 -29.766 -3.678 1 48.66 36 ILE B CA 1
ATOM 1395 C C . ILE B 1 36 ? -5.395 -29.219 -5.031 1 48.66 36 ILE B C 1
ATOM 1397 O O . ILE B 1 36 ? -4.957 -29.703 -6.078 1 48.66 36 ILE B O 1
ATOM 1401 N N . VAL B 1 37 ? -6.645 -28.797 -5.262 1 53.19 37 VAL B N 1
ATOM 1402 C CA . VAL B 1 37 ? -7.078 -28.016 -6.414 1 53.19 37 VAL B CA 1
ATOM 1403 C C . VAL B 1 37 ? -6.043 -26.938 -6.73 1 53.19 37 VAL B C 1
ATOM 1405 O O . VAL B 1 37 ? -5.797 -26.047 -5.918 1 53.19 37 VAL B O 1
ATOM 1408 N N . ARG B 1 38 ? -4.996 -27.344 -7.594 1 60.38 38 ARG B N 1
ATOM 1409 C CA . ARG B 1 38 ? -4.125 -26.297 -8.109 1 60.38 38 ARG B CA 1
ATOM 1410 C C . ARG B 1 38 ? -4.918 -25.266 -8.906 1 60.38 38 ARG B C 1
ATOM 1412 O O . ARG B 1 38 ? -5.59 -25.609 -9.883 1 60.38 38 ARG B O 1
ATOM 1419 N N . VAL B 1 39 ? -5.238 -24.219 -8.328 1 63.25 39 VAL B N 1
ATOM 1420 C CA . VAL B 1 39 ? -5.953 -23.109 -8.938 1 63.25 39 VAL B CA 1
ATOM 1421 C C . VAL B 1 39 ? -5.137 -22.547 -10.102 1 63.25 39 VAL B C 1
ATOM 1423 O O . VAL B 1 39 ? -3.92 -22.359 -9.984 1 63.25 39 VAL B O 1
ATOM 1426 N N . LYS B 1 40 ? -5.723 -22.609 -11.312 1 75.25 40 LYS B N 1
ATOM 1427 C CA . LYS B 1 40 ? -5.109 -22 -12.492 1 75.25 40 LYS B CA 1
ATOM 1428 C C . LYS B 1 40 ? -4.715 -20.547 -12.227 1 75.25 40 LYS B C 1
ATOM 1430 O O . LYS B 1 40 ? -5.332 -19.875 -11.398 1 75.25 40 LYS B O 1
ATOM 1435 N N . ALA B 1 41 ? -3.578 -20.156 -12.844 1 70.62 41 ALA B N 1
ATOM 1436 C CA . ALA B 1 41 ? -2.996 -18.828 -12.688 1 70.62 41 ALA B CA 1
ATOM 1437 C C . ALA B 1 41 ? -4.043 -17.734 -12.914 1 70.62 41 ALA B C 1
ATOM 1439 O O . ALA B 1 41 ? -4.062 -16.734 -12.211 1 70.62 41 ALA B O 1
ATOM 1440 N N . ASP B 1 42 ? -4.934 -18 -13.898 1 73.56 42 ASP B N 1
ATOM 1441 C CA . ASP B 1 42 ? -5.926 -17 -14.242 1 73.56 42 ASP B CA 1
ATOM 1442 C C . ASP B 1 42 ? -6.887 -16.75 -13.078 1 73.56 42 ASP B C 1
ATOM 1444 O O . ASP B 1 42 ? -7.496 -15.68 -12.984 1 73.56 42 ASP B O 1
ATOM 1448 N N . MET B 1 43 ? -6.887 -17.797 -12.281 1 76 43 MET B N 1
ATOM 1449 C CA . MET B 1 43 ? -7.828 -17.688 -11.172 1 76 43 MET B CA 1
ATOM 1450 C C . MET B 1 43 ? -7.215 -16.922 -10.008 1 76 43 MET B C 1
ATOM 1452 O O . MET B 1 43 ? -7.934 -16.406 -9.148 1 76 43 MET B O 1
ATOM 1456 N N . VAL B 1 44 ? -5.973 -16.797 -10 1 78.12 44 VAL B N 1
ATOM 1457 C CA . VAL B 1 44 ? -5.324 -16.125 -8.883 1 78.12 44 VAL B CA 1
ATOM 1458 C C . VAL B 1 44 ? -4.957 -14.695 -9.281 1 78.12 44 VAL B C 1
ATOM 1460 O O . VAL B 1 44 ? -4.906 -13.805 -8.438 1 78.12 44 VAL B O 1
ATOM 1463 N N . ALA B 1 45 ? -4.715 -14.531 -10.617 1 77.94 45 ALA B N 1
ATOM 1464 C CA . ALA B 1 45 ? -4.277 -13.227 -11.117 1 77.94 45 ALA B CA 1
ATOM 1465 C C . ALA B 1 45 ? -5.387 -12.188 -10.977 1 77.94 45 ALA B C 1
ATOM 1467 O O . ALA B 1 45 ? -6.566 -12.5 -11.164 1 77.94 45 ALA B O 1
ATOM 1468 N N . GLY B 1 46 ? -4.996 -11.039 -10.43 1 69.06 46 GLY B N 1
ATOM 1469 C CA . GLY B 1 46 ? -5.938 -9.938 -10.406 1 69.06 46 GLY B CA 1
ATOM 1470 C C . GLY B 1 46 ? -6.441 -9.547 -11.781 1 69.06 46 GLY B C 1
ATOM 1471 O O . GLY B 1 46 ? -5.684 -9.57 -12.758 1 69.06 46 GLY B O 1
ATOM 1472 N N . ASP B 1 47 ? -7.652 -9.797 -12.141 1 62.78 47 ASP B N 1
ATOM 1473 C CA . ASP B 1 47 ? -8.266 -9.648 -13.453 1 62.78 47 ASP B CA 1
ATOM 1474 C C . ASP B 1 47 ? -8.594 -8.188 -13.75 1 62.78 47 ASP B C 1
ATOM 1476 O O . ASP B 1 47 ? -9.062 -7.867 -14.844 1 62.78 47 ASP B O 1
ATOM 1480 N N . ALA B 1 48 ? -8.312 -7.395 -12.797 1 65.44 48 ALA B N 1
ATOM 1481 C CA . ALA B 1 48 ? -9 -6.145 -13.094 1 65.44 48 ALA B CA 1
ATOM 1482 C C . ALA B 1 48 ? -8.156 -5.25 -13.992 1 65.44 48 ALA B C 1
ATOM 1484 O O . ALA B 1 48 ? -6.934 -5.184 -13.844 1 65.44 48 ALA B O 1
ATOM 1485 N N . THR B 1 49 ? -8.586 -4.934 -15.164 1 81.06 49 THR B N 1
ATOM 1486 C CA . THR B 1 49 ? -8.062 -3.859 -16 1 81.06 49 THR B CA 1
ATOM 1487 C C . THR B 1 49 ? -7.758 -2.619 -15.172 1 81.06 49 THR B C 1
ATOM 1489 O O . THR B 1 49 ? -8.594 -2.162 -14.391 1 81.06 49 THR B O 1
ATOM 1492 N N . PRO B 1 50 ? -6.527 -2.234 -15.312 1 85.94 50 PRO B N 1
ATOM 1493 C CA . PRO B 1 50 ? -6.203 -1.029 -14.547 1 85.94 50 PRO B CA 1
ATOM 1494 C C . PRO B 1 50 ? -7.113 0.149 -14.883 1 85.94 50 PRO B C 1
ATOM 1496 O O . PRO B 1 50 ? -7.488 0.329 -16.047 1 85.94 50 PRO B O 1
ATOM 1499 N N . LEU B 1 51 ? -7.594 0.779 -13.883 1 83.88 51 LEU B N 1
ATOM 1500 C CA . LEU B 1 51 ? -8.328 2.033 -14.031 1 83.88 51 LEU B CA 1
ATOM 1501 C C . LEU B 1 51 ? -7.395 3.229 -13.852 1 83.88 51 LEU B C 1
ATOM 1503 O O . LEU B 1 51 ? -6.316 3.102 -13.266 1 83.88 51 LEU B O 1
ATOM 1507 N N . THR B 1 52 ? -7.77 4.363 -14.383 1 81.44 52 THR B N 1
ATOM 1508 C CA . THR B 1 52 ? -6.973 5.582 -14.289 1 81.44 52 THR B CA 1
ATOM 1509 C C . THR B 1 52 ? -6.809 6.02 -12.836 1 81.44 52 THR B C 1
ATOM 1511 O O . THR B 1 52 ? -5.902 6.789 -12.516 1 81.44 52 THR B O 1
ATOM 1514 N N . THR B 1 53 ? -7.672 5.516 -11.922 1 84.25 53 THR B N 1
ATOM 1515 C CA . THR B 1 53 ? -7.633 5.918 -10.516 1 84.25 53 THR B CA 1
ATOM 1516 C C . THR B 1 53 ? -6.832 4.914 -9.688 1 84.25 53 THR B C 1
ATOM 1518 O O . THR B 1 53 ? -6.582 5.137 -8.508 1 84.25 53 THR B O 1
ATOM 1521 N N . ASP B 1 54 ? -6.48 3.814 -10.406 1 88.75 54 ASP B N 1
ATOM 1522 C CA . ASP B 1 54 ? -5.645 2.844 -9.703 1 88.75 54 ASP B CA 1
ATOM 1523 C C . ASP B 1 54 ? -4.207 3.338 -9.586 1 88.75 54 ASP B C 1
ATOM 1525 O O . ASP B 1 54 ? -3.74 4.109 -10.43 1 88.75 54 ASP B O 1
ATOM 1529 N N . PHE B 1 55 ? -3.574 2.963 -8.547 1 89 55 PHE B N 1
ATOM 1530 C CA . PHE B 1 55 ? -2.148 3.264 -8.477 1 89 55 PHE B CA 1
ATOM 1531 C C . PHE B 1 55 ? -1.407 2.189 -7.691 1 89 55 PHE B C 1
ATOM 1533 O O . PHE B 1 55 ? -2.021 1.414 -6.957 1 89 55 PHE B O 1
ATOM 1540 N N . VAL B 1 56 ? -0.157 2.133 -7.969 1 93.75 56 VAL B N 1
ATOM 1541 C CA . VAL B 1 56 ? 0.737 1.249 -7.23 1 93.75 56 VAL B CA 1
ATOM 1542 C C . VAL B 1 56 ? 1.36 2.006 -6.059 1 93.75 56 VAL B C 1
ATOM 1544 O O . VAL B 1 56 ? 1.674 3.193 -6.176 1 93.75 56 VAL B O 1
ATOM 1547 N N . ALA B 1 57 ? 1.476 1.309 -4.93 1 95.69 57 ALA B N 1
ATOM 1548 C CA . ALA B 1 57 ? 1.915 1.958 -3.695 1 95.69 57 ALA B CA 1
ATOM 1549 C C . ALA B 1 57 ? 3.234 2.693 -3.904 1 95.69 57 ALA B C 1
ATOM 1551 O O . ALA B 1 57 ? 3.406 3.82 -3.43 1 95.69 57 ALA B O 1
ATOM 1552 N N . SER B 1 58 ? 4.164 2.096 -4.645 1 93.94 58 SER B N 1
ATOM 1553 C CA . SER B 1 58 ? 5.484 2.684 -4.848 1 93.94 58 SER B CA 1
ATOM 1554 C C . SER B 1 58 ? 5.391 4.02 -5.574 1 93.94 58 SER B C 1
ATOM 1556 O O . SER B 1 58 ? 6.285 4.863 -5.453 1 93.94 58 SER B O 1
ATOM 1558 N N . ASN B 1 59 ? 4.273 4.262 -6.316 1 90.62 59 ASN B N 1
ATOM 1559 C CA . ASN B 1 59 ? 4.09 5.523 -7.027 1 90.62 59 ASN B CA 1
ATOM 1560 C C . ASN B 1 59 ? 3.715 6.652 -6.074 1 90.62 59 ASN B C 1
ATOM 1562 O O . ASN B 1 59 ? 3.852 7.828 -6.414 1 90.62 59 ASN B O 1
ATOM 1566 N N . LEU B 1 60 ? 3.219 6.309 -4.969 1 92.62 60 LEU B N 1
ATOM 1567 C CA . LEU B 1 60 ? 2.799 7.312 -3.994 1 92.62 60 LEU B CA 1
ATOM 1568 C C . LEU B 1 60 ? 3.932 7.637 -3.023 1 92.62 60 LEU B C 1
ATOM 1570 O O . LEU B 1 60 ? 4.035 8.766 -2.541 1 92.62 60 LEU B O 1
ATOM 1574 N N . ILE B 1 61 ? 4.738 6.594 -2.766 1 95.25 61 ILE B N 1
ATOM 1575 C CA . ILE B 1 61 ? 5.848 6.773 -1.832 1 95.25 61 ILE B CA 1
ATOM 1576 C C . ILE B 1 61 ? 6.859 7.758 -2.41 1 95.25 61 ILE B C 1
ATOM 1578 O O . ILE B 1 61 ? 7.246 7.648 -3.576 1 95.25 61 ILE B O 1
ATOM 1582 N N . GLY B 1 62 ? 7.227 8.797 -1.667 1 93.94 62 GLY B N 1
ATOM 1583 C CA . GLY B 1 62 ? 8.18 9.805 -2.107 1 93.94 62 GLY B CA 1
ATOM 1584 C C . GLY B 1 62 ? 7.516 11.047 -2.664 1 93.94 62 GLY B C 1
ATOM 1585 O O . GLY B 1 62 ? 8.18 12.062 -2.891 1 93.94 62 GLY B O 1
ATOM 1586 N N . VAL B 1 63 ? 6.238 10.992 -2.871 1 94 63 VAL B N 1
ATOM 1587 C CA . VAL B 1 63 ? 5.508 12.141 -3.398 1 94 63 VAL B CA 1
ATOM 1588 C C . VAL B 1 63 ? 5.406 13.219 -2.326 1 94 63 VAL B C 1
ATOM 1590 O O . VAL B 1 63 ? 5.16 12.922 -1.155 1 94 63 VAL B O 1
ATOM 1593 N N . ASN B 1 64 ? 5.594 14.43 -2.717 1 94.38 64 ASN B N 1
ATOM 1594 C CA . ASN B 1 64 ? 5.473 15.555 -1.804 1 94.38 64 ASN B CA 1
ATOM 1595 C C . ASN B 1 64 ? 4.012 15.891 -1.519 1 94.38 64 ASN B C 1
ATOM 1597 O O . ASN B 1 64 ? 3.152 15.734 -2.387 1 94.38 64 ASN B O 1
ATOM 1601 N N . ILE B 1 65 ? 3.805 16.359 -0.348 1 95.62 65 ILE B N 1
ATOM 1602 C CA . ILE B 1 65 ? 2.482 16.812 0.064 1 95.62 65 ILE B CA 1
ATOM 1603 C C . ILE B 1 65 ? 2.504 18.328 0.295 1 95.62 65 ILE B C 1
ATOM 1605 O O . ILE B 1 65 ? 3.459 18.859 0.868 1 95.62 65 ILE B O 1
ATOM 1609 N N . TYR B 1 66 ? 1.486 18.953 -0.166 1 95.44 66 TYR B N 1
ATOM 1610 C CA . TYR B 1 66 ? 1.357 20.406 -0.053 1 95.44 66 TYR B CA 1
ATOM 1611 C C . TYR B 1 66 ? 0.112 20.781 0.742 1 95.44 66 TYR B C 1
ATOM 1613 O O . TYR B 1 66 ? -0.841 20 0.819 1 95.44 66 TYR B O 1
ATOM 1621 N N . ASN B 1 67 ? 0.207 21.953 1.336 1 93.75 67 ASN B N 1
ATOM 1622 C CA . ASN B 1 67 ? -1.012 22.5 1.921 1 93.75 67 ASN B CA 1
ATOM 1623 C C . ASN B 1 67 ? -1.792 23.328 0.91 1 93.75 67 ASN B C 1
ATOM 1625 O O . ASN B 1 67 ? -1.446 23.375 -0.272 1 93.75 67 ASN B O 1
ATOM 1629 N N . ILE B 1 68 ? -2.908 23.922 1.328 1 89.06 68 ILE B N 1
ATOM 1630 C CA . ILE B 1 68 ? -3.811 24.641 0.428 1 89.06 68 ILE B CA 1
ATOM 1631 C C . ILE B 1 68 ? -3.127 25.891 -0.102 1 89.06 68 ILE B C 1
ATOM 1633 O O . ILE B 1 68 ? -3.529 26.438 -1.133 1 89.06 68 ILE B O 1
ATOM 1637 N N . GLU B 1 69 ? -2.113 26.406 0.564 1 92.25 69 GLU B N 1
ATOM 1638 C CA . GLU B 1 69 ? -1.333 27.562 0.135 1 92.25 69 GLU B CA 1
ATOM 1639 C C . GLU B 1 69 ? -0.211 27.141 -0.814 1 92.25 69 GLU B C 1
ATOM 1641 O O . GLU B 1 69 ? 0.64 27.969 -1.171 1 92.25 69 GLU B O 1
ATOM 1646 N N . ASN B 1 70 ? -0.047 25.859 -1.057 1 92.62 70 ASN B N 1
ATOM 1647 C CA . ASN B 1 70 ? 0.919 25.297 -1.99 1 92.62 70 ASN B CA 1
ATOM 1648 C C . ASN B 1 70 ? 2.32 25.25 -1.388 1 92.62 70 ASN B C 1
ATOM 1650 O O . ASN B 1 70 ? 3.314 25.312 -2.113 1 92.62 70 ASN B O 1
ATOM 1654 N N . GLU B 1 71 ? 2.377 25.219 -0.135 1 94.19 71 GLU B N 1
ATOM 1655 C CA . GLU B 1 71 ? 3.631 24.984 0.573 1 94.19 71 GLU B CA 1
ATOM 1656 C C . GLU B 1 71 ? 3.863 23.484 0.792 1 94.19 71 GLU B C 1
ATOM 1658 O O . GLU B 1 71 ? 2.955 22.766 1.205 1 94.19 71 GLU B O 1
ATOM 1663 N N . GLU B 1 72 ? 5.07 23.047 0.536 1 94.12 72 GLU B N 1
ATOM 1664 C CA . GLU B 1 72 ? 5.406 21.656 0.828 1 94.12 72 GLU B CA 1
ATOM 1665 C C . GLU B 1 72 ? 5.461 21.406 2.332 1 94.12 72 GLU B C 1
ATOM 1667 O O . GLU B 1 72 ? 6.195 22.094 3.053 1 94.12 72 GLU B O 1
ATOM 1672 N N . ILE B 1 73 ? 4.723 20.453 2.77 1 93.12 73 ILE B N 1
ATOM 1673 C CA . ILE B 1 73 ? 4.691 20.234 4.215 1 93.12 73 ILE B CA 1
ATOM 1674 C C . ILE B 1 73 ? 5.332 18.891 4.559 1 93.12 73 ILE B C 1
ATOM 1676 O O . ILE B 1 73 ? 5.555 18.594 5.734 1 93.12 73 ILE B O 1
ATOM 1680 N N . GLY B 1 74 ? 5.625 18.047 3.582 1 94.12 74 GLY B N 1
ATOM 1681 C CA . GLY B 1 74 ? 6.254 16.766 3.854 1 94.12 74 GLY B CA 1
ATOM 1682 C C . GLY B 1 74 ? 6.309 15.859 2.637 1 94.12 74 GLY B C 1
ATOM 1683 O O . GLY B 1 74 ? 6.16 16.328 1.505 1 94.12 74 GLY B O 1
ATOM 1684 N N . GLU B 1 75 ? 6.652 14.617 2.918 1 95.19 75 GLU B N 1
ATOM 1685 C CA . GLU B 1 75 ? 6.801 13.594 1.888 1 95.19 75 GLU B CA 1
ATOM 1686 C C . GLU B 1 75 ? 6.164 12.281 2.32 1 95.19 75 GLU B C 1
ATOM 1688 O O . GLU B 1 75 ? 6.305 11.867 3.475 1 95.19 75 GLU B O 1
ATOM 1693 N N . VAL B 1 76 ? 5.391 11.688 1.385 1 96.56 76 VAL B N 1
ATOM 1694 C CA . VAL B 1 76 ? 4.797 10.391 1.696 1 96.56 76 VAL B CA 1
ATOM 1695 C C . VAL B 1 76 ? 5.902 9.367 1.944 1 96.56 76 VAL B C 1
ATOM 1697 O O . VAL B 1 76 ? 6.797 9.195 1.115 1 96.56 76 VAL B O 1
ATOM 1700 N N . LYS B 1 77 ? 5.812 8.656 3.059 1 95.75 77 LYS B N 1
ATOM 1701 C CA . LYS B 1 77 ? 6.836 7.684 3.434 1 95.75 77 LYS B CA 1
ATOM 1702 C C . LYS B 1 77 ? 6.289 6.262 3.395 1 95.75 77 LYS B C 1
ATOM 1704 O O . LYS B 1 77 ? 7.031 5.309 3.139 1 95.75 77 LYS B O 1
ATOM 1709 N N . ASP B 1 78 ? 5.027 6.129 3.689 1 97.31 78 ASP B N 1
ATOM 1710 C CA . ASP B 1 78 ? 4.457 4.785 3.775 1 97.31 78 ASP B CA 1
ATOM 1711 C C . ASP B 1 78 ? 2.93 4.836 3.775 1 97.31 78 ASP B C 1
ATOM 1713 O O . ASP B 1 78 ? 2.34 5.918 3.721 1 97.31 78 ASP B O 1
ATOM 1717 N N . ILE B 1 79 ? 2.275 3.682 3.746 1 97.12 79 ILE B N 1
ATOM 1718 C CA . ILE B 1 79 ? 0.822 3.557 3.742 1 97.12 79 ILE B CA 1
ATOM 1719 C C . ILE B 1 79 ? 0.387 2.543 4.797 1 97.12 79 ILE B C 1
ATOM 1721 O O . ILE B 1 79 ? 0.94 1.443 4.875 1 97.12 79 ILE B O 1
ATOM 1725 N N . ILE B 1 80 ? -0.507 2.922 5.66 1 96.25 80 ILE B N 1
ATOM 1726 C CA . ILE B 1 80 ? -1.116 2.023 6.633 1 96.25 80 ILE B CA 1
ATOM 1727 C C . ILE B 1 80 ? -2.34 1.348 6.016 1 96.25 80 ILE B C 1
ATOM 1729 O O . ILE B 1 80 ? -3.207 2.018 5.449 1 96.25 80 ILE B O 1
ATOM 1733 N N . LEU B 1 81 ? -2.324 0.057 6.082 1 94.44 81 LEU B N 1
ATOM 1734 C CA . LEU B 1 81 ? -3.432 -0.726 5.543 1 94.44 81 LEU B CA 1
ATOM 1735 C C . LEU B 1 81 ? -4.18 -1.445 6.66 1 94.44 81 LEU B C 1
ATOM 1737 O O . LEU B 1 81 ? -3.562 -1.96 7.594 1 94.44 81 LEU B O 1
ATOM 1741 N N . ARG B 1 82 ? -5.48 -1.377 6.598 1 92.81 82 ARG B N 1
ATOM 1742 C CA . ARG B 1 82 ? -6.395 -2.006 7.547 1 92.81 82 ARG B CA 1
ATOM 1743 C C . ARG B 1 82 ? -7.562 -2.666 6.824 1 92.81 82 ARG B C 1
ATOM 1745 O O . ARG B 1 82 ? -8.289 -2.008 6.082 1 92.81 82 ARG B O 1
ATOM 1752 N N . GLN B 1 83 ? -7.77 -3.977 7.09 1 89.75 83 GLN B N 1
ATOM 1753 C CA . GLN B 1 83 ? -8.906 -4.695 6.52 1 89.75 83 GLN B CA 1
ATOM 1754 C C . GLN B 1 83 ? -9.023 -4.43 5.023 1 89.75 83 GLN B C 1
ATOM 1756 O O . GLN B 1 83 ? -10.102 -4.062 4.535 1 89.75 83 GLN B O 1
ATOM 1761 N N . ASN B 1 84 ? -7.961 -4.477 4.281 1 91.5 84 ASN B N 1
ATOM 1762 C CA . ASN B 1 84 ? -7.883 -4.395 2.828 1 91.5 84 ASN B CA 1
ATOM 1763 C C . ASN B 1 84 ? -8.086 -2.967 2.336 1 91.5 84 ASN B C 1
ATOM 1765 O O . ASN B 1 84 ? -8.328 -2.742 1.147 1 91.5 84 ASN B O 1
ATOM 1769 N N . LYS B 1 85 ? -8.055 -1.948 3.24 1 94.25 85 LYS B N 1
ATOM 1770 C CA . LYS B 1 85 ? -8.234 -0.547 2.869 1 94.25 85 LYS B CA 1
ATOM 1771 C C . LYS B 1 85 ? -7.035 0.293 3.307 1 94.25 85 LYS B C 1
ATOM 1773 O O . LYS B 1 85 ? -6.262 -0.123 4.168 1 94.25 85 LYS B O 1
ATOM 1778 N N . ILE B 1 86 ? -6.918 1.45 2.686 1 95.25 86 ILE B N 1
ATOM 1779 C CA . ILE B 1 86 ? -5.98 2.445 3.195 1 95.25 86 ILE B CA 1
ATOM 1780 C C . ILE B 1 86 ? -6.531 3.061 4.48 1 95.25 86 ILE B C 1
ATOM 1782 O O . ILE B 1 86 ? -7.648 3.584 4.496 1 95.25 86 ILE B O 1
ATOM 1786 N N . ASP B 1 87 ? -5.73 2.926 5.543 1 95.19 87 ASP B N 1
ATOM 1787 C CA . ASP B 1 87 ? -6.152 3.498 6.82 1 95.19 87 ASP B CA 1
ATOM 1788 C C . ASP B 1 87 ? -5.434 4.816 7.094 1 95.19 87 ASP B C 1
ATOM 1790 O O . ASP B 1 87 ? -5.941 5.664 7.832 1 95.19 87 ASP B O 1
ATOM 1794 N N . GLY B 1 88 ? -4.266 4.996 6.457 1 95.44 88 GLY B N 1
ATOM 1795 C CA . GLY B 1 88 ? -3.494 6.215 6.648 1 95.44 88 GLY B CA 1
ATOM 1796 C C . GLY B 1 88 ? -2.33 6.344 5.688 1 95.44 88 GLY B C 1
ATOM 1797 O O . GLY B 1 88 ? -1.782 5.336 5.23 1 95.44 88 GLY B O 1
ATOM 1798 N N . ILE B 1 89 ? -2.002 7.555 5.426 1 96.5 89 ILE B N 1
ATOM 1799 C CA . ILE B 1 89 ? -0.783 7.898 4.699 1 96.5 89 ILE B CA 1
ATOM 1800 C C . ILE B 1 89 ? 0.259 8.445 5.672 1 96.5 89 ILE B C 1
ATOM 1802 O O . ILE B 1 89 ? 0.007 9.43 6.371 1 96.5 89 ILE B O 1
ATOM 1806 N N . VAL B 1 90 ? 1.357 7.719 5.742 1 96.69 90 VAL B N 1
ATOM 1807 C CA . VAL B 1 90 ? 2.432 8.148 6.633 1 96.69 90 VAL B CA 1
ATOM 1808 C C . VAL B 1 90 ? 3.281 9.211 5.941 1 96.69 90 VAL B C 1
ATOM 1810 O O . VAL B 1 90 ? 3.809 8.984 4.848 1 96.69 90 VAL B O 1
ATOM 1813 N N . VAL B 1 91 ? 3.436 10.383 6.613 1 95.75 91 VAL B N 1
ATOM 1814 C CA . VAL B 1 91 ? 4.145 11.523 6.051 1 95.75 91 VAL B CA 1
ATOM 1815 C C . VAL B 1 91 ? 5.336 11.883 6.934 1 95.75 91 VAL B C 1
ATOM 1817 O O . VAL B 1 91 ? 5.207 11.977 8.156 1 95.75 91 VAL B O 1
ATOM 1820 N N . SER B 1 92 ? 6.434 12.023 6.309 1 94.81 92 SER B N 1
ATOM 1821 C CA . SER B 1 92 ? 7.59 12.617 6.977 1 94.81 92 SER B CA 1
ATOM 1822 C C . SER B 1 92 ? 7.531 14.141 6.934 1 94.81 92 SER B C 1
ATOM 1824 O O . SER B 1 92 ? 7.496 14.734 5.855 1 94.81 92 SER B O 1
ATOM 1826 N N . ILE B 1 93 ? 7.434 14.898 8.008 1 92.25 93 ILE B N 1
ATOM 1827 C CA . ILE B 1 93 ? 7.23 16.344 8 1 92.25 93 ILE B CA 1
ATOM 1828 C C . ILE B 1 93 ? 8.508 17.047 8.469 1 92.25 93 ILE B C 1
ATOM 1830 O O . ILE B 1 93 ? 8.5 18.25 8.719 1 92.25 93 ILE B O 1
ATOM 1834 N N . GLY B 1 94 ? 9.531 16.438 8.508 1 80.5 94 GLY B N 1
ATOM 1835 C CA . GLY B 1 94 ? 10.797 17.047 8.898 1 80.5 94 GLY B CA 1
ATOM 1836 C C . GLY B 1 94 ? 11.875 16.016 9.219 1 80.5 94 GLY B C 1
ATOM 1837 O O . GLY B 1 94 ? 11.68 14.82 9 1 80.5 94 GLY B O 1
ATOM 1838 N N . GLY B 1 95 ? 12.984 16.734 9.602 1 75.81 95 GLY B N 1
ATOM 1839 C CA . GLY B 1 95 ? 14.148 15.961 10 1 75.81 95 GLY B CA 1
ATOM 1840 C C . GLY B 1 95 ? 15.203 15.883 8.914 1 75.81 95 GLY B C 1
ATOM 1841 O O . GLY B 1 95 ? 14.984 16.344 7.789 1 75.81 95 GLY B O 1
ATOM 1842 N N . PHE B 1 96 ? 16.281 15.711 9.344 1 72 96 PHE B N 1
ATOM 1843 C CA . PHE B 1 96 ? 17.438 15.523 8.492 1 72 96 PHE B CA 1
ATOM 1844 C C . PHE B 1 96 ? 17.516 14.094 7.973 1 72 96 PHE B C 1
ATOM 1846 O O . PHE B 1 96 ? 17.359 13.141 8.742 1 72 96 PHE B O 1
ATOM 1853 N N . PHE B 1 97 ? 17.359 13.93 6.758 1 66.62 97 PHE B N 1
ATOM 1854 C CA . PHE B 1 97 ? 17.375 12.625 6.105 1 66.62 97 PHE B CA 1
ATOM 1855 C C . PHE B 1 97 ? 17.828 11.539 7.078 1 66.62 97 PHE B C 1
ATOM 1857 O O . PHE B 1 97 ? 19.016 11.242 7.176 1 66.62 97 PHE B O 1
ATOM 1864 N N . GLY B 1 98 ? 16.766 10.969 7.777 1 67.88 98 GLY B N 1
ATOM 1865 C CA . GLY B 1 98 ? 17.062 9.828 8.633 1 67.88 98 GLY B CA 1
ATOM 1866 C C . GLY B 1 98 ? 17.203 10.203 10.094 1 67.88 98 GLY B C 1
ATOM 1867 O O . GLY B 1 98 ? 17.125 9.344 10.977 1 67.88 98 GLY B O 1
ATOM 1868 N N . MET B 1 99 ? 17.562 11.43 10.289 1 79.69 99 MET B N 1
ATOM 1869 C CA . MET B 1 99 ? 17.719 11.836 11.68 1 79.69 99 MET B CA 1
ATOM 1870 C C . MET B 1 99 ? 16.578 12.742 12.125 1 79.69 99 MET B C 1
ATOM 1872 O O . MET B 1 99 ? 16.281 13.734 11.461 1 79.69 99 MET B O 1
ATOM 1876 N N . GLY B 1 100 ? 16 12.227 13.266 1 81.94 100 GLY B N 1
ATOM 1877 C CA . GLY B 1 100 ? 14.969 13.078 13.844 1 81.94 100 GLY B CA 1
ATOM 1878 C C . GLY B 1 100 ? 13.695 13.109 13.031 1 81.94 100 GLY B C 1
ATOM 1879 O O . GLY B 1 100 ? 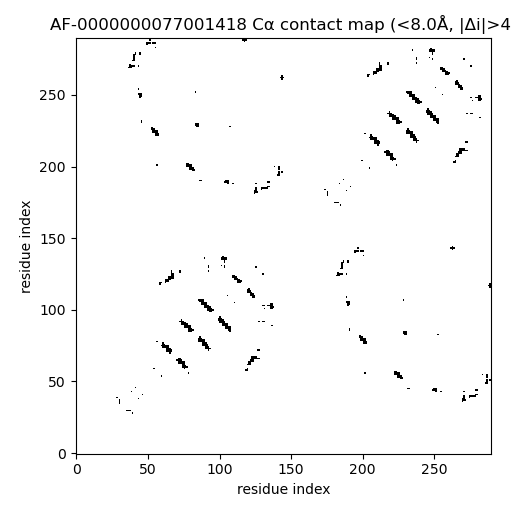12.992 14.125 13 1 81.94 100 GLY B O 1
ATOM 1880 N N . GLU B 1 101 ? 13.562 12.141 12.203 1 82.94 101 GLU B N 1
ATOM 1881 C CA . GLU B 1 101 ? 12.344 12.172 11.391 1 82.94 101 GLU B CA 1
ATOM 1882 C C . GLU B 1 101 ? 11.094 12.07 12.258 1 82.94 101 GLU B C 1
ATOM 1884 O O . GLU B 1 101 ? 11.086 11.352 13.258 1 82.94 101 GLU B O 1
ATOM 1889 N N . HIS B 1 102 ? 10.242 12.953 11.945 1 91.5 102 HIS B N 1
ATOM 1890 C CA . HIS B 1 102 ? 8.914 13.023 12.547 1 91.5 102 HIS B CA 1
ATOM 1891 C C . HIS B 1 102 ? 7.844 12.586 11.555 1 91.5 102 HIS B C 1
ATOM 1893 O O . HIS B 1 102 ? 7.691 13.188 10.492 1 91.5 102 HIS B O 1
ATOM 1899 N N . TYR B 1 103 ? 7.18 11.492 11.922 1 93.88 103 TYR B N 1
ATOM 1900 C CA . TYR B 1 103 ? 6.133 10.977 11.039 1 93.88 103 TYR B CA 1
ATOM 1901 C C . TYR B 1 103 ? 4.75 11.266 11.609 1 93.88 103 TYR B C 1
ATOM 1903 O O . TYR B 1 103 ? 4.543 11.188 12.828 1 93.88 103 TYR B O 1
ATOM 1911 N N . VAL B 1 104 ? 3.875 11.578 10.742 1 94.38 104 VAL B N 1
ATOM 1912 C CA . VAL B 1 104 ? 2.461 11.719 11.07 1 94.38 104 VAL B CA 1
ATOM 1913 C C . VAL B 1 104 ? 1.618 10.891 10.102 1 94.38 104 VAL B C 1
ATOM 1915 O O . VAL B 1 104 ? 1.9 10.852 8.898 1 94.38 104 VAL B O 1
ATOM 1918 N N . ALA B 1 105 ? 0.601 10.227 10.625 1 96.06 105 ALA B N 1
ATOM 1919 C CA . ALA B 1 105 ? -0.367 9.523 9.789 1 96.06 105 ALA B CA 1
ATOM 1920 C C . ALA B 1 105 ? -1.574 10.406 9.484 1 96.06 105 ALA B C 1
ATOM 1922 O O . ALA B 1 105 ? -2.242 10.891 10.398 1 96.06 105 ALA B O 1
ATOM 1923 N N . ILE B 1 106 ? -1.812 10.617 8.195 1 95.12 106 ILE B N 1
ATOM 1924 C CA . ILE B 1 106 ? -2.955 11.414 7.766 1 95.12 106 ILE B CA 1
ATOM 1925 C C . ILE B 1 106 ? -4.043 10.492 7.215 1 95.12 106 ILE B C 1
ATOM 1927 O O . ILE B 1 106 ? -3.766 9.609 6.406 1 95.12 106 ILE B O 1
ATOM 1931 N N . SER B 1 107 ? -5.227 10.703 7.645 1 94 107 SER B N 1
ATOM 1932 C CA . SER B 1 107 ? -6.348 9.922 7.117 1 94 107 SER B CA 1
ATOM 1933 C C . SER B 1 107 ? -6.57 10.211 5.637 1 94 107 SER B C 1
ATOM 1935 O O . SER B 1 107 ? -6.555 11.367 5.215 1 94 107 SER B O 1
ATOM 1937 N N . PRO B 1 108 ? -6.781 9.125 4.887 1 93.19 108 PRO B N 1
ATOM 1938 C CA . PRO B 1 108 ? -6.953 9.336 3.447 1 93.19 108 PRO B CA 1
ATOM 1939 C C . PRO B 1 108 ? -8.117 10.266 3.125 1 93.19 108 PRO B C 1
ATOM 1941 O O . PRO B 1 108 ? -8.078 10.984 2.119 1 93.19 108 PRO B O 1
ATOM 1944 N N . GLU B 1 109 ? -9.141 10.305 3.955 1 91.25 109 GLU B N 1
ATOM 1945 C CA . GLU B 1 109 ? -10.312 11.141 3.699 1 91.25 109 GLU B CA 1
ATOM 1946 C C . GLU B 1 109 ? -9.969 12.617 3.791 1 91.25 109 GLU B C 1
ATOM 1948 O O . GLU B 1 109 ? -10.719 13.469 3.305 1 91.25 109 GLU B O 1
ATOM 1953 N N . LYS B 1 110 ? -8.875 12.938 4.418 1 92.12 110 LYS B N 1
ATOM 1954 C CA . LYS B 1 110 ? -8.461 14.32 4.594 1 92.12 110 LYS B CA 1
ATOM 1955 C C . LYS B 1 110 ? -7.477 14.742 3.51 1 92.12 110 LYS B C 1
ATOM 1957 O O . LYS B 1 110 ? -7.059 15.906 3.461 1 92.12 110 LYS B O 1
ATOM 1962 N N . LEU B 1 111 ? -7.133 13.828 2.686 1 92.5 111 LEU B N 1
ATOM 1963 C CA . LEU B 1 111 ? -6.172 14.078 1.618 1 92.5 111 LEU B CA 1
ATOM 1964 C C . LEU B 1 111 ? -6.883 14.273 0.281 1 92.5 111 LEU B C 1
ATOM 1966 O O . LEU B 1 111 ? -7.785 13.508 -0.061 1 92.5 111 LEU B O 1
ATOM 1970 N N . GLN B 1 112 ? -6.512 15.305 -0.395 1 92.5 112 GLN B N 1
ATOM 1971 C CA . GLN B 1 112 ? -6.895 15.453 -1.794 1 92.5 112 GLN B CA 1
ATOM 1972 C C . GLN B 1 112 ? -5.793 14.953 -2.723 1 92.5 112 GLN B C 1
ATOM 1974 O O . GLN B 1 112 ? -4.656 15.422 -2.654 1 92.5 112 GLN B O 1
ATOM 1979 N N . MET B 1 113 ? -6.152 13.977 -3.473 1 88.44 113 MET B N 1
ATOM 1980 C CA . MET B 1 113 ? -5.203 13.398 -4.422 1 88.44 113 MET B CA 1
ATOM 1981 C C . MET B 1 113 ? -5.633 13.68 -5.859 1 88.44 113 MET B C 1
ATOM 1983 O O . MET B 1 113 ? -6.789 13.453 -6.223 1 88.44 113 MET B O 1
ATOM 1987 N N . LYS B 1 114 ? -4.723 14.242 -6.543 1 83.75 114 LYS B N 1
ATOM 1988 C CA . LYS B 1 114 ? -4.98 14.508 -7.957 1 83.75 114 LYS B CA 1
ATOM 1989 C C . LYS B 1 114 ? -3.824 14.016 -8.828 1 83.75 114 LYS B C 1
ATOM 1991 O O . LYS B 1 114 ? -2.674 14 -8.383 1 83.75 114 LYS B O 1
ATOM 1996 N N . ARG B 1 115 ? -4.18 13.57 -9.922 1 81.12 115 ARG B N 1
ATOM 1997 C CA . ARG B 1 115 ? -3.15 13.211 -10.891 1 81.12 115 ARG B CA 1
ATOM 1998 C C . ARG B 1 115 ? -2.738 14.422 -11.727 1 81.12 115 ARG B C 1
ATOM 2000 O O . ARG B 1 115 ? -3.592 15.141 -12.242 1 81.12 115 ARG B O 1
ATOM 2007 N N . ASP B 1 116 ? -1.474 14.719 -11.68 1 76.44 116 ASP B N 1
ATOM 2008 C CA . ASP B 1 116 ? -0.897 15.805 -12.461 1 76.44 116 ASP B CA 1
ATOM 2009 C C . ASP B 1 116 ? 0.288 15.312 -13.289 1 76.44 116 ASP B C 1
ATOM 2011 O O . ASP B 1 116 ? 1.34 14.977 -12.742 1 76.44 116 ASP B O 1
ATOM 2015 N N . ASP B 1 117 ? 0.179 15.266 -14.641 1 76.31 117 ASP B N 1
ATOM 2016 C CA . ASP B 1 117 ? 1.234 14.875 -15.57 1 76.31 117 ASP B CA 1
ATOM 2017 C C . ASP B 1 117 ? 1.797 13.5 -15.211 1 76.31 117 ASP B C 1
ATOM 2019 O O . ASP B 1 117 ? 3.01 13.336 -15.07 1 76.31 117 ASP B O 1
ATOM 2023 N N . GLY B 1 118 ? 0.989 12.641 -14.883 1 74.06 118 GLY B N 1
ATOM 2024 C CA . GLY B 1 118 ? 1.391 11.266 -14.656 1 74.06 118 GLY B CA 1
ATOM 2025 C C . GLY B 1 118 ? 1.856 11.008 -13.234 1 74.06 118 GLY B C 1
ATOM 2026 O O . GLY B 1 118 ? 2.268 9.891 -12.898 1 74.06 118 GLY B O 1
ATOM 2027 N N . LYS B 1 119 ? 1.847 12.062 -12.438 1 78.31 119 LYS B N 1
ATOM 2028 C CA . LYS B 1 119 ? 2.264 11.898 -11.047 1 78.31 119 LYS B CA 1
ATOM 2029 C C . LYS B 1 119 ? 1.148 12.312 -10.094 1 78.31 119 LYS B C 1
ATOM 2031 O O . LYS B 1 119 ? 0.26 13.086 -10.453 1 78.31 119 LYS B O 1
ATOM 2036 N N . TRP B 1 120 ? 1.224 11.773 -8.93 1 85.88 120 TRP B N 1
ATOM 2037 C CA . TRP B 1 120 ? 0.264 12.156 -7.898 1 85.88 120 TRP B CA 1
ATOM 2038 C C . TRP B 1 120 ? 0.665 13.469 -7.238 1 85.88 120 TRP B C 1
ATOM 2040 O O . TRP B 1 120 ? 1.849 13.719 -6.992 1 85.88 120 TRP B O 1
ATOM 2050 N N . ARG B 1 121 ? -0.268 14.273 -7.09 1 89.94 121 ARG B N 1
ATOM 2051 C CA . ARG B 1 121 ? -0.148 15.453 -6.234 1 89.94 121 ARG B CA 1
ATOM 2052 C C . ARG B 1 121 ? -1.074 15.352 -5.027 1 89.94 121 ARG B C 1
ATOM 2054 O O . ARG B 1 121 ? -2.281 15.156 -5.18 1 89.94 121 ARG B O 1
ATOM 2061 N N . LEU B 1 122 ? -0.499 15.477 -3.855 1 94.94 122 LEU B N 1
ATOM 2062 C CA . LEU B 1 122 ? -1.276 15.352 -2.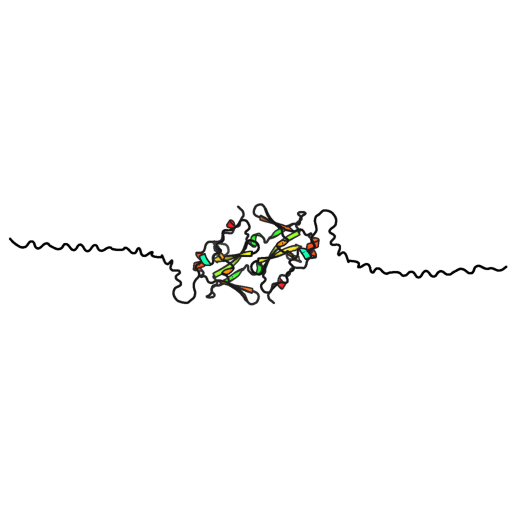629 1 94.94 122 LEU B CA 1
ATOM 2063 C C . LEU B 1 122 ? -1.391 16.703 -1.918 1 94.94 122 LEU B C 1
ATOM 2065 O O . LEU B 1 122 ? -0.4 17.422 -1.785 1 94.94 122 LEU B O 1
ATOM 2069 N N . MET B 1 123 ? -2.646 16.984 -1.548 1 95.25 123 MET B N 1
ATOM 2070 C CA . MET B 1 123 ? -2.918 18.219 -0.814 1 95.25 123 MET B CA 1
ATOM 2071 C C . MET B 1 123 ? -3.713 17.938 0.455 1 95.25 123 MET B C 1
ATOM 2073 O O . MET B 1 123 ? -4.594 17.078 0.459 1 95.25 123 MET B O 1
ATOM 2077 N N . VAL B 1 124 ? -3.369 18.641 1.446 1 94.81 124 VAL B N 1
ATOM 2078 C CA . VAL B 1 124 ? -4.113 18.562 2.699 1 94.81 124 VAL B CA 1
ATOM 2079 C C . VAL B 1 124 ? -4.289 19.953 3.289 1 94.81 124 VAL B C 1
ATOM 2081 O O . VAL B 1 124 ? -3.4 20.812 3.178 1 94.81 124 VAL B O 1
ATOM 2084 N N . ASN B 1 125 ? -5.426 20.172 3.867 1 93.5 125 ASN B N 1
ATOM 2085 C CA . ASN B 1 125 ? -5.738 21.469 4.445 1 93.5 125 ASN B CA 1
ATOM 2086 C C . ASN B 1 125 ? -5.25 21.578 5.887 1 93.5 125 ASN B C 1
ATOM 2088 O O . ASN B 1 125 ? -6.059 21.578 6.82 1 93.5 125 ASN B O 1
ATOM 2092 N N . VAL B 1 126 ? -4.016 21.625 6.109 1 92.62 126 VAL B N 1
ATOM 2093 C CA . VAL B 1 126 ? -3.367 21.75 7.41 1 92.62 126 VAL B CA 1
ATOM 2094 C C . VAL B 1 126 ? -2.029 22.469 7.254 1 92.62 126 VAL B C 1
ATOM 2096 O O . VAL B 1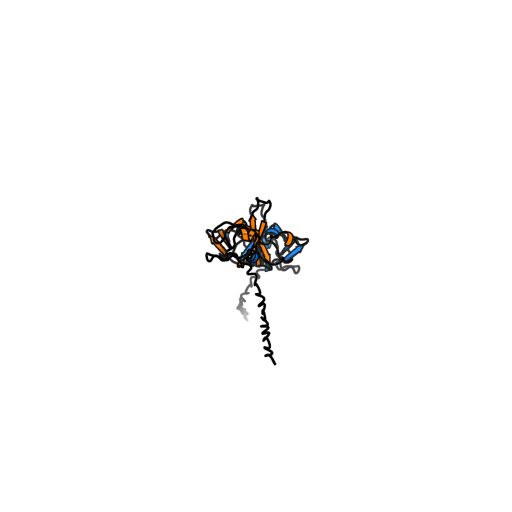 126 ? -1.4 22.406 6.195 1 92.62 126 VAL B O 1
ATOM 2099 N N . THR B 1 127 ? -1.648 23.203 8.258 1 89.56 127 THR B N 1
ATOM 2100 C CA . THR B 1 127 ? -0.347 23.859 8.211 1 89.56 127 THR B CA 1
ATOM 2101 C C . THR B 1 127 ? 0.755 22.906 8.672 1 89.56 127 THR B C 1
ATOM 2103 O O . THR B 1 127 ? 0.484 21.922 9.359 1 89.56 127 THR B O 1
ATOM 2106 N N . LYS B 1 128 ? 1.984 23.266 8.281 1 87.5 128 LYS B N 1
ATOM 2107 C CA . LYS B 1 128 ? 3.135 22.484 8.719 1 87.5 128 LYS B CA 1
ATOM 2108 C C . LYS B 1 128 ? 3.248 22.453 10.234 1 87.5 128 LYS B C 1
ATOM 2110 O O . LYS B 1 128 ? 3.541 21.422 10.828 1 87.5 128 LYS B O 1
ATOM 2115 N N . ASN B 1 129 ? 3.057 23.609 10.906 1 87.75 129 ASN B N 1
ATOM 2116 C CA . ASN B 1 129 ? 3.129 23.719 12.359 1 87.75 129 ASN B CA 1
ATOM 2117 C C . ASN B 1 129 ? 2.088 22.812 13.031 1 87.75 129 ASN B C 1
ATOM 2119 O O . ASN B 1 129 ? 2.389 22.141 14.023 1 87.75 129 ASN B O 1
ATOM 2123 N N . ALA B 1 130 ? 0.908 22.875 12.484 1 89.19 130 ALA B N 1
ATOM 2124 C CA . ALA B 1 130 ? -0.138 22.016 13.031 1 89.19 130 ALA B CA 1
ATOM 2125 C C . ALA B 1 130 ? 0.243 20.547 12.906 1 89.19 130 ALA B C 1
ATOM 2127 O O . ALA B 1 130 ? -0.009 19.75 13.82 1 89.19 130 ALA B O 1
ATOM 2128 N N . LEU B 1 131 ? 0.837 20.141 11.789 1 89.88 131 LEU B N 1
ATOM 2129 C CA . LEU B 1 131 ? 1.255 18.766 11.578 1 89.88 131 LEU B CA 1
ATOM 2130 C C . LEU B 1 131 ? 2.336 18.359 12.578 1 89.88 131 LEU B C 1
ATOM 2132 O O . LEU B 1 131 ? 2.363 17.219 13.047 1 89.88 131 LEU B O 1
ATOM 2136 N N . LYS B 1 132 ? 3.244 19.281 12.891 1 87.56 132 LYS B N 1
ATOM 2137 C CA . LYS B 1 132 ? 4.316 19 13.844 1 87.56 132 LYS B CA 1
ATOM 2138 C C . LYS B 1 132 ? 3.762 18.734 15.234 1 87.56 132 LYS B C 1
ATOM 2140 O O . LYS B 1 132 ? 4.395 18.047 16.047 1 87.56 132 LYS B O 1
ATOM 2145 N N . GLU B 1 133 ? 2.602 19.234 15.539 1 88.44 133 GLU B N 1
ATOM 2146 C CA . GLU B 1 133 ? 1.98 19.078 16.844 1 88.44 133 GLU B CA 1
ATOM 2147 C C . GLU B 1 133 ? 1.079 17.844 16.891 1 88.44 133 GLU B C 1
ATOM 2149 O O . GLU B 1 133 ? 0.568 17.469 17.953 1 88.44 133 GLU B O 1
ATOM 2154 N N . ALA B 1 134 ? 0.869 17.297 15.719 1 88.88 134 ALA B N 1
ATOM 2155 C CA . ALA B 1 134 ? 0.044 16.094 15.656 1 88.88 134 ALA B CA 1
ATOM 2156 C C . ALA B 1 134 ? 0.742 14.922 16.328 1 88.88 134 ALA B C 1
ATOM 2158 O O . ALA B 1 134 ? 1.965 14.922 16.484 1 88.88 134 ALA B O 1
ATOM 2159 N N . PRO B 1 135 ? -0.073 13.891 16.734 1 91.06 135 PRO B N 1
ATOM 2160 C CA . PRO B 1 135 ? 0.555 12.688 17.281 1 91.06 135 PRO B CA 1
ATOM 2161 C C . PRO B 1 135 ? 1.556 12.047 16.312 1 91.06 135 PRO B C 1
ATOM 2163 O O . PRO B 1 135 ? 1.303 11.984 15.117 1 91.06 135 PRO B O 1
ATOM 2166 N N . LYS B 1 136 ? 2.621 11.625 16.844 1 91.31 136 LYS B N 1
ATOM 2167 C CA . LYS B 1 136 ? 3.658 10.992 16.031 1 91.31 136 LYS B CA 1
ATOM 2168 C C . LYS B 1 136 ? 3.252 9.586 15.625 1 91.31 136 LYS B C 1
ATOM 2170 O O . LYS B 1 136 ? 2.684 8.836 16.422 1 91.31 136 LYS B O 1
ATOM 2175 N N . PHE B 1 137 ? 3.439 9.336 14.469 1 92.75 137 PHE B N 1
ATOM 2176 C CA . PHE B 1 137 ? 3.354 7.953 14.016 1 92.75 137 PHE B CA 1
ATOM 2177 C C . PHE B 1 137 ? 4.621 7.188 14.375 1 92.75 137 PHE B C 1
ATOM 2179 O O . PHE B 1 137 ? 5.73 7.664 14.133 1 92.75 137 PHE B O 1
ATOM 2186 N N . LYS B 1 138 ? 4.453 6 14.906 1 92.31 138 LYS B N 1
ATOM 2187 C CA . LYS B 1 138 ? 5.566 5.121 15.25 1 92.31 138 LYS B CA 1
ATOM 2188 C C . LYS B 1 138 ? 5.406 3.752 14.602 1 92.31 138 LYS B C 1
ATOM 2190 O O . LYS B 1 138 ? 4.43 3.045 14.859 1 92.31 138 LYS B O 1
ATOM 2195 N N . TYR B 1 139 ? 6.414 3.402 13.773 1 91.62 139 TYR B N 1
ATOM 2196 C CA . TYR B 1 139 ? 6.395 2.096 13.125 1 91.62 139 TYR B CA 1
ATOM 2197 C C . TYR B 1 139 ? 6.281 0.976 14.148 1 91.62 139 TYR B C 1
ATOM 2199 O O . TYR B 1 139 ? 5.668 -0.059 13.883 1 91.62 139 TYR B O 1
ATOM 2207 N N . GLU B 1 140 ? 6.844 1.155 15.344 1 89.62 140 GLU B N 1
ATOM 2208 C CA . GLU B 1 140 ? 6.855 0.155 16.406 1 89.62 140 GLU B CA 1
ATOM 2209 C C . GLU B 1 140 ? 5.438 -0.204 16.844 1 89.62 140 GLU B C 1
ATOM 2211 O O . GLU B 1 140 ? 5.199 -1.297 17.359 1 89.62 140 GLU B O 1
ATOM 2216 N N . ASP B 1 141 ? 4.52 0.716 16.688 1 88.5 141 ASP B N 1
ATOM 2217 C CA . ASP B 1 141 ? 3.135 0.467 17.078 1 88.5 141 ASP B CA 1
ATOM 2218 C C . ASP B 1 141 ? 2.494 -0.585 16.172 1 88.5 141 ASP B C 1
ATOM 2220 O O . ASP B 1 141 ? 1.435 -1.126 16.5 1 88.5 141 ASP B O 1
ATOM 2224 N N . TYR B 1 142 ? 3.107 -0.847 15.008 1 86.81 142 TYR B N 1
ATOM 2225 C CA . TYR B 1 142 ? 2.551 -1.786 14.039 1 86.81 142 TYR B CA 1
ATOM 2226 C C . TYR B 1 142 ? 3.344 -3.086 14.023 1 86.81 142 TYR B C 1
ATOM 2228 O O . TYR B 1 142 ? 3.121 -3.945 13.164 1 86.81 142 TYR B O 1
ATOM 2236 N N . LEU B 1 143 ? 4.398 -3.078 14.891 1 78 143 LEU B N 1
ATOM 2237 C CA . LEU B 1 143 ? 5.16 -4.312 15.039 1 78 143 LEU B CA 1
ATOM 2238 C C . LEU B 1 143 ? 4.512 -5.234 16.062 1 78 143 LEU B C 1
ATOM 2240 O O . LEU B 1 143 ? 3.891 -4.766 17.016 1 78 143 LEU B O 1
ATOM 2244 N N . ILE B 1 144 ? 4.168 -6.32 15.633 1 61.78 144 ILE B N 1
ATOM 2245 C CA . ILE B 1 144 ? 3.602 -7.25 16.609 1 61.78 144 ILE B CA 1
ATOM 2246 C C . ILE B 1 144 ? 4.562 -7.426 17.781 1 61.78 144 ILE B C 1
ATOM 2248 O O . ILE B 1 144 ? 5.75 -7.691 17.578 1 61.78 144 ILE B O 1
ATOM 2252 N N . ARG B 1 145 ? 4.109 -6.93 18.953 1 54.28 145 ARG B N 1
ATOM 2253 C CA . ARG B 1 145 ? 4.84 -7.18 20.188 1 54.28 145 ARG B CA 1
ATOM 2254 C C . ARG B 1 145 ? 4.707 -8.633 20.625 1 54.28 145 ARG B C 1
ATOM 2256 O O . ARG B 1 145 ? 3.688 -9.273 20.344 1 54.28 145 ARG B O 1
#

Organism: NCBI:txid1094491

pLDDT: mean 74.69, std 22.97, range [31.59, 97.31]